Protein AF-0000000081547868 (afdb_homodimer)

InterPro domains:
  IPR010666 Zinc finger, GRF-type [PF06839] (14-55)
  IPR010666 Zinc finger, GRF-type [PS51999] (15-57)

Sequence (212 aa):
MWQQTAEEIIMDEICVCGKNTTRKTSWTDLNLGRRYVVCKKFKQVDGCAYFMWLDPPMCTRARQIIPGLLRRVNRFEEDLKKKSKRERLFWVALLVSWAIMFIMAMMWQQTAEEIIMDEICVCGKNTTRKTSWTDLNLGRRYVVCKKFKQVDGCAYFMWLDPPMCTRARQIIPGLLRRVNRFEEDLKKKSKRERLFWVALLVSWAIMFIMAM

Secondary structure (DSSP, 8-state):
------------PBPTTSSBEEEEE--STTSTT-EEEEETTBTSTT-B--EEESSPPPPHHHHHHHHHHHHHHHHHHHHHHHHHHHHHHHHHHHHHHHHHHHHHH-/------------PBPTTSSBEEEEE--STTSTT-EEEEETTBTSTT-B--EEESSPPPPHHHHHHHHHHHHHHHHHHHHHHHHHHHHHHHHHHHHHHHHHHHHHH-

Solvent-accessible surface area (backbone atoms only — not comparable to full-atom values): 12286 Å² total; per-residue (Å²): 127,84,75,74,67,71,69,60,73,64,67,75,48,63,29,95,87,68,42,54,41,40,80,46,68,38,76,48,83,80,36,61,69,32,34,30,37,28,24,67,44,46,88,39,91,93,43,38,85,51,72,45,72,74,46,73,81,66,40,70,68,51,59,62,48,49,60,54,53,51,50,50,37,51,50,39,53,50,50,42,53,52,51,51,52,50,51,51,50,50,53,51,51,51,51,50,53,54,52,52,53,53,60,72,70,102,129,83,77,74,68,72,70,61,73,62,64,76,50,62,28,95,87,70,43,55,39,41,80,47,69,38,76,47,82,79,36,61,69,32,34,30,36,27,24,68,43,47,89,38,92,92,43,38,88,52,70,44,72,73,46,74,82,67,39,70,67,50,60,63,48,50,61,54,54,52,49,51,38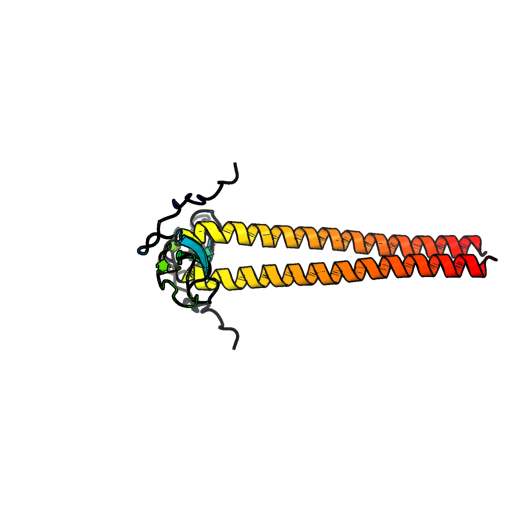,51,50,40,51,51,50,42,53,53,50,50,53,50,50,51,50,51,53,52,50,51,52,51,54,52,51,52,55,53,60,71,72,104

Radius of gyration: 27.23 Å; Cα contacts (8 Å, |Δi|>4): 240; chains: 2; bounding box: 72×76×48 Å

Nearest PDB structures (foldseek):
  7jl5-assembly1_A  TM=7.786E-01  e=1.066E-01  Homo sapiens
  7omk-assembly1_A  TM=7.691E-01  e=5.538E-02  Mus musculus
  7jl5-assembly1_A  TM=7.775E-01  e=1.353E-01  Homo sapiens

pLDDT: mean 86.38, std 17.24, range [23.48, 98.44]

Organism: NCBI:txid168488

Structure (mmCIF, N/CA/C/O backbone):
data_AF-0000000081547868-model_v1
#
loop_
_entity.id
_entity.type
_entity.pdbx_description
1 polymer 'GRF-type domain-containing protein'
#
loop_
_atom_site.group_PDB
_atom_site.id
_atom_site.type_symbol
_atom_site.label_atom_id
_atom_site.label_alt_id
_atom_site.label_comp_id
_atom_site.label_asym_id
_atom_site.label_entity_id
_atom_site.label_seq_id
_atom_site.pdbx_PDB_ins_code
_atom_site.Cartn_x
_atom_site.Cartn_y
_atom_site.Cartn_z
_atom_site.occupancy
_atom_site.B_iso_or_equiv
_atom_site.auth_seq_id
_atom_site.auth_comp_id
_atom_site.auth_asym_id
_atom_site.auth_atom_id
_atom_site.pdbx_PDB_model_num
ATOM 1 N N . MET A 1 1 ? -6.785 10.016 -17.406 1 24.22 1 MET A N 1
ATOM 2 C CA . MET A 1 1 ? -5.461 10.625 -17.422 1 24.22 1 MET A CA 1
ATOM 3 C C . MET A 1 1 ? -4.766 10.445 -16.078 1 24.22 1 MET A C 1
ATOM 5 O O . MET A 1 1 ? -5.238 10.953 -15.055 1 24.22 1 MET A O 1
ATOM 9 N N . TRP A 1 2 ? -4.41 9.336 -15.594 1 31.91 2 TRP A N 1
ATOM 10 C CA . TRP A 1 2 ? -3.67 9.086 -14.359 1 31.91 2 TRP A CA 1
ATOM 11 C C . TRP A 1 2 ? -2.629 10.18 -14.117 1 31.91 2 TRP A C 1
ATOM 13 O O . TRP A 1 2 ? -1.879 10.539 -15.031 1 31.91 2 TRP A O 1
ATOM 23 N N . GLN A 1 3 ? -2.963 11.227 -13.297 1 29.41 3 GLN A N 1
ATOM 24 C CA . GLN A 1 3 ? -2.131 12.367 -12.93 1 29.41 3 GLN A CA 1
ATOM 25 C C . GLN A 1 3 ? -0.702 11.93 -12.625 1 29.41 3 GLN A C 1
ATOM 27 O O . GLN A 1 3 ? -0.489 10.977 -11.875 1 29.41 3 GLN A O 1
ATOM 32 N N . GLN A 1 4 ? 0.205 11.906 -13.547 1 31.77 4 GLN A N 1
ATOM 33 C CA . GLN A 1 4 ? 1.627 12.211 -13.406 1 31.77 4 GLN A CA 1
ATOM 34 C C . GLN A 1 4 ? 1.904 13 -12.133 1 31.77 4 GLN A C 1
ATOM 36 O O . GLN A 1 4 ? 1.492 14.156 -12.008 1 31.77 4 GLN A O 1
ATOM 41 N N . THR A 1 5 ? 1.391 12.57 -11.023 1 36.88 5 THR A N 1
ATOM 42 C CA . THR A 1 5 ? 1.876 13.25 -9.828 1 36.88 5 THR A CA 1
ATOM 43 C C . THR A 1 5 ? 3.209 13.938 -10.094 1 36.88 5 THR A C 1
ATOM 45 O O . THR A 1 5 ? 4.02 13.445 -10.883 1 36.88 5 THR A O 1
ATOM 48 N N . ALA A 1 6 ? 3.234 15.234 -9.93 1 39.19 6 ALA A N 1
ATOM 49 C CA . ALA A 1 6 ? 4.227 16.297 -10 1 39.19 6 ALA A CA 1
ATOM 50 C C . ALA A 1 6 ? 5.605 15.805 -9.578 1 39.19 6 ALA A C 1
ATOM 52 O O . ALA A 1 6 ? 5.82 15.469 -8.414 1 39.19 6 ALA A O 1
ATOM 53 N N . GLU A 1 7 ? 6.172 14.727 -10.055 1 41.31 7 GLU A N 1
ATOM 54 C CA . GLU A 1 7 ? 7.609 14.969 -10.023 1 41.31 7 GLU A CA 1
ATOM 55 C C . GLU A 1 7 ? 7.922 16.453 -10.164 1 41.31 7 GLU A C 1
ATOM 57 O O . GLU A 1 7 ? 7.723 17.047 -11.227 1 41.31 7 GLU A O 1
ATOM 62 N N . GLU A 1 8 ? 7.223 17.281 -9.383 1 42.38 8 GLU A N 1
ATOM 63 C CA . GLU A 1 8 ? 7.84 18.609 -9.383 1 42.38 8 GLU A CA 1
ATOM 64 C C . GLU A 1 8 ? 9.297 18.547 -9.828 1 42.38 8 GLU A C 1
ATOM 66 O O . GLU A 1 8 ? 10.094 17.797 -9.242 1 42.38 8 GLU A O 1
ATOM 71 N N . ILE A 1 9 ? 9.492 18.406 -11.023 1 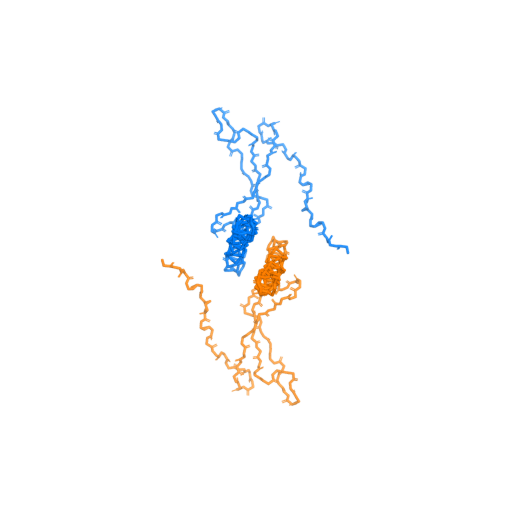45.91 9 ILE A N 1
ATOM 72 C CA . ILE A 1 9 ? 10.805 18.812 -11.508 1 45.91 9 ILE A CA 1
ATOM 73 C C . ILE A 1 9 ? 11.484 19.703 -10.469 1 45.91 9 ILE A C 1
ATOM 75 O O . ILE A 1 9 ? 11.094 20.859 -10.273 1 45.91 9 ILE A O 1
ATOM 79 N N . ILE A 1 10 ? 11.336 19.359 -9.234 1 49.34 10 ILE A N 1
ATOM 80 C CA . ILE A 1 10 ? 12.25 20.125 -8.391 1 49.34 10 ILE A CA 1
ATOM 81 C C . ILE A 1 10 ? 13.523 20.438 -9.172 1 49.34 10 ILE A C 1
ATOM 83 O O . ILE A 1 10 ? 14.203 19.531 -9.648 1 49.34 10 ILE A O 1
ATOM 87 N N . MET A 1 11 ? 13.547 21.406 -9.797 1 52.19 11 MET A N 1
ATOM 88 C CA . MET A 1 11 ? 14.781 22.047 -10.258 1 52.19 11 MET A CA 1
ATOM 89 C C . MET A 1 11 ? 15.984 21.547 -9.461 1 52.19 11 MET A C 1
ATOM 91 O O . MET A 1 11 ? 15.875 21.312 -8.25 1 52.19 11 MET A O 1
ATOM 95 N N . ASP A 1 12 ? 16.891 20.719 -10.023 1 61.25 12 ASP A N 1
ATOM 96 C CA . ASP A 1 12 ? 18.25 20.484 -9.539 1 61.25 12 ASP A CA 1
ATOM 97 C C . ASP A 1 12 ? 18.719 21.641 -8.656 1 61.25 12 ASP A C 1
ATOM 99 O O . ASP A 1 12 ? 19.156 22.672 -9.156 1 61.25 12 ASP A O 1
ATOM 103 N N . GLU A 1 13 ? 18.016 21.766 -7.566 1 75.12 13 GLU A N 1
ATOM 104 C CA . GLU A 1 13 ? 18.547 22.766 -6.656 1 75.12 13 GLU A CA 1
ATOM 105 C C . GLU A 1 13 ? 20.062 22.578 -6.457 1 75.12 13 GLU A C 1
ATOM 107 O O . GLU A 1 13 ? 20.562 21.453 -6.504 1 75.12 13 GLU A O 1
ATOM 112 N N . ILE A 1 14 ? 20.688 23.594 -6.711 1 86.94 14 ILE A N 1
ATOM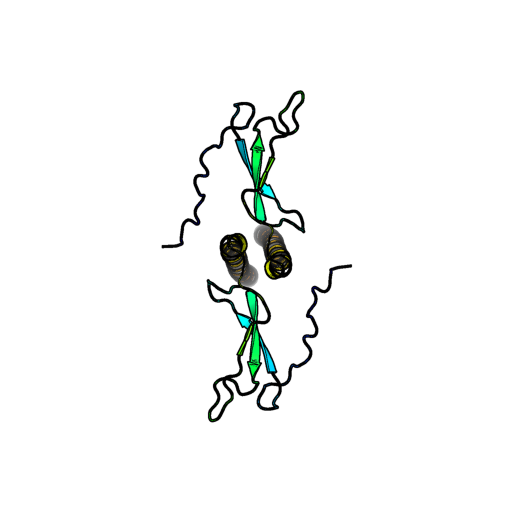 113 C CA . ILE A 1 14 ? 22.141 23.609 -6.484 1 86.94 14 ILE A CA 1
ATOM 114 C C . ILE A 1 14 ? 22.422 23.625 -4.984 1 86.94 14 ILE A C 1
ATOM 116 O O . ILE A 1 14 ? 21.766 24.359 -4.23 1 86.94 14 ILE A O 1
ATOM 120 N N . CYS A 1 15 ? 23.281 22.719 -4.637 1 91.81 15 CYS A N 1
ATOM 121 C CA . CYS A 1 15 ? 23.719 22.656 -3.252 1 91.81 15 CYS A CA 1
ATOM 122 C C . CYS A 1 15 ? 24.344 23.969 -2.816 1 91.81 15 CYS A C 1
ATOM 124 O O . CYS A 1 15 ? 24.766 24.766 -3.656 1 91.81 15 CYS A O 1
ATOM 126 N N . VAL A 1 16 ? 24.312 24.203 -1.572 1 89.81 16 VAL A N 1
ATOM 127 C CA . VAL A 1 16 ? 24.906 25.406 -1.021 1 89.81 16 VAL A CA 1
ATOM 128 C C . VAL A 1 16 ? 26.391 25.469 -1.373 1 89.81 16 VAL A C 1
ATOM 130 O O . VAL A 1 16 ? 26.969 26.547 -1.485 1 89.81 16 VAL A O 1
ATOM 133 N N . CYS A 1 17 ? 27.016 24.328 -1.643 1 92.06 17 CYS A N 1
ATOM 134 C CA . CYS A 1 17 ? 28.438 24.297 -1.958 1 92.06 17 CYS A CA 1
ATOM 135 C C . CYS A 1 17 ? 28.672 24.438 -3.457 1 92.06 17 CYS A C 1
ATOM 137 O O . CYS A 1 17 ? 29.812 24.469 -3.914 1 92.06 17 CYS A O 1
ATOM 139 N N . GLY A 1 18 ? 27.609 24.531 -4.215 1 90.88 18 GLY A N 1
ATOM 140 C CA . GLY A 1 18 ? 27.703 24.766 -5.645 1 90.88 18 GLY A CA 1
ATOM 141 C C . GLY A 1 18 ? 27.578 23.516 -6.473 1 90.88 18 GLY A C 1
ATOM 142 O O . GLY A 1 18 ? 27.5 23.578 -7.703 1 90.88 18 GLY A O 1
ATOM 143 N N . LYS A 1 19 ? 27.516 22.422 -5.852 1 90.81 19 LYS A N 1
ATOM 144 C CA . LYS A 1 19 ? 27.359 21.172 -6.566 1 90.81 19 LYS A CA 1
ATOM 145 C C . LYS A 1 19 ? 25.891 20.812 -6.75 1 90.81 19 LYS A C 1
ATOM 147 O O . LYS A 1 19 ? 25.016 21.484 -6.215 1 90.81 19 LYS A O 1
ATOM 152 N N . ASN A 1 20 ? 25.672 19.75 -7.562 1 90.38 20 ASN A N 1
ATOM 153 C CA . ASN A 1 20 ? 24.297 19.297 -7.781 1 90.38 20 ASN A CA 1
ATOM 154 C C . ASN A 1 20 ? 23.734 18.578 -6.551 1 90.38 20 ASN A C 1
ATOM 156 O O . ASN A 1 20 ? 24.5 18.047 -5.734 1 90.38 20 ASN A O 1
ATOM 160 N N . THR A 1 21 ? 22.359 18.625 -6.441 1 92.69 21 THR A N 1
ATOM 161 C CA . THR A 1 21 ? 21.703 17.906 -5.367 1 92.69 21 THR A CA 1
ATOM 162 C C . THR A 1 21 ? 21 16.656 -5.91 1 92.69 21 THR A C 1
ATOM 164 O O . THR A 1 21 ? 20.875 16.484 -7.125 1 92.69 21 THR A O 1
ATOM 167 N N . THR A 1 22 ? 20.797 15.703 -5.039 1 91.75 22 THR A N 1
ATOM 168 C CA . THR A 1 22 ? 20.047 14.5 -5.379 1 91.75 22 THR A CA 1
ATOM 169 C C . THR A 1 22 ? 18.781 14.391 -4.512 1 91.75 22 THR A C 1
ATOM 171 O O . THR A 1 22 ? 18.844 14.602 -3.301 1 91.75 22 THR A O 1
ATOM 174 N N . ARG A 1 23 ? 17.688 14.117 -5.152 1 92.69 23 ARG A N 1
ATOM 175 C CA . ARG A 1 23 ? 16.438 13.914 -4.449 1 92.69 23 ARG A CA 1
ATOM 176 C C . ARG A 1 23 ? 16.266 12.453 -4.027 1 92.69 23 ARG A C 1
ATOM 178 O O . ARG A 1 23 ? 16.5 11.547 -4.824 1 92.69 23 ARG A O 1
ATOM 185 N N . LYS A 1 24 ? 15.922 12.273 -2.75 1 93.31 24 LYS A N 1
ATOM 186 C CA . LYS A 1 24 ? 15.719 10.938 -2.199 1 93.31 24 LYS A CA 1
ATOM 187 C C . LYS A 1 24 ? 14.414 10.867 -1.408 1 93.31 24 LYS A C 1
ATOM 189 O O . LYS A 1 24 ? 13.797 11.898 -1.114 1 93.31 24 LYS A O 1
ATOM 194 N N . THR A 1 25 ? 13.969 9.586 -1.219 1 93.94 25 THR A N 1
ATOM 195 C CA . THR A 1 25 ? 12.781 9.352 -0.406 1 93.94 25 THR A CA 1
ATOM 196 C C . THR A 1 25 ? 13.133 8.586 0.866 1 93.94 25 THR A C 1
ATOM 198 O O . THR A 1 25 ? 13.867 7.59 0.815 1 93.94 25 THR A O 1
ATOM 201 N N . SER A 1 26 ? 12.734 9.062 2.012 1 95.06 26 SER A N 1
ATOM 202 C CA . SER A 1 26 ? 12.938 8.398 3.291 1 95.06 26 SER A CA 1
ATOM 203 C C . SER A 1 26 ? 11.891 7.312 3.521 1 95.06 26 SER A C 1
ATOM 205 O O . SER A 1 26 ? 10.711 7.508 3.213 1 95.06 26 SER A O 1
ATOM 207 N N . TRP A 1 27 ? 12.312 6.18 4.121 1 92.06 27 TRP A N 1
ATOM 208 C CA . TRP A 1 27 ? 11.383 5.09 4.41 1 92.06 27 TRP A CA 1
ATOM 209 C C . TRP A 1 27 ? 11.523 4.629 5.859 1 92.06 27 TRP A C 1
ATOM 211 O O . TRP A 1 27 ? 11.141 3.508 6.199 1 92.06 27 TRP A O 1
ATOM 221 N N . THR A 1 28 ? 12.016 5.574 6.582 1 92.56 28 THR A N 1
ATOM 222 C CA . THR A 1 28 ? 12.031 5.297 8.016 1 92.56 28 THR A CA 1
ATOM 223 C C . THR A 1 28 ? 10.625 5.387 8.594 1 92.56 28 THR A C 1
ATOM 225 O O . THR A 1 28 ? 9.734 5.996 7.996 1 92.56 28 THR A O 1
ATOM 228 N N . ASP A 1 29 ? 10.32 4.91 9.734 1 87.88 29 ASP A N 1
ATOM 229 C CA . ASP A 1 29 ? 8.992 4.82 10.336 1 87.88 29 ASP A CA 1
ATOM 230 C C . ASP A 1 29 ? 8.375 6.203 10.508 1 87.88 29 ASP A C 1
ATOM 232 O O . ASP A 1 29 ? 7.168 6.375 10.312 1 87.88 29 ASP A O 1
ATOM 236 N N . LEU A 1 30 ? 9.133 7.188 10.82 1 89.75 30 LEU A N 1
ATOM 237 C CA . LEU A 1 30 ? 8.617 8.523 11.102 1 89.75 30 LEU A CA 1
ATOM 238 C C . LEU A 1 30 ? 8.523 9.352 9.828 1 89.75 30 LEU A C 1
ATOM 240 O O . LEU A 1 30 ? 7.805 10.352 9.789 1 89.75 30 LEU A O 1
ATOM 244 N N . ASN A 1 31 ? 9.227 8.969 8.773 1 94.38 31 ASN A N 1
ATOM 245 C CA . ASN A 1 31 ? 9.305 9.773 7.559 1 94.38 31 ASN A CA 1
ATOM 246 C C . ASN A 1 31 ? 9.016 8.945 6.312 1 94.38 31 ASN A C 1
ATOM 248 O O . ASN A 1 31 ? 9.711 9.07 5.305 1 94.38 31 ASN A O 1
ATOM 252 N N . LEU A 1 32 ? 8.078 8.156 6.461 1 92.19 32 LEU A N 1
ATOM 253 C CA . LEU A 1 32 ? 7.762 7.219 5.387 1 92.19 32 LEU A CA 1
ATOM 254 C C . LEU A 1 32 ? 7.27 7.961 4.148 1 92.19 32 LEU A C 1
ATOM 256 O O . LEU A 1 32 ? 6.191 8.562 4.168 1 92.19 32 LEU A O 1
ATOM 260 N N . GLY A 1 33 ? 8.07 7.898 3.168 1 92.81 33 GLY A N 1
ATOM 261 C CA . GLY A 1 33 ? 7.645 8.477 1.9 1 92.81 33 GLY A CA 1
ATOM 262 C C . GLY A 1 33 ? 8.055 9.93 1.74 1 92.81 33 GLY A C 1
ATOM 263 O O . GLY A 1 33 ? 7.844 10.523 0.681 1 92.81 33 GLY A O 1
ATOM 264 N N . ARG A 1 34 ? 8.586 10.516 2.83 1 94.75 34 ARG A N 1
ATOM 265 C CA . ARG A 1 34 ? 8.984 11.914 2.768 1 94.75 34 ARG A CA 1
ATOM 266 C C . ARG A 1 34 ? 10.195 12.102 1.861 1 94.75 34 ARG A C 1
ATOM 268 O O . ARG A 1 34 ? 11.141 11.312 1.908 1 94.75 34 ARG A O 1
ATOM 275 N N . ARG A 1 35 ? 10.117 13.18 1.144 1 94.81 35 ARG A N 1
ATOM 276 C CA . ARG A 1 35 ? 11.211 13.445 0.211 1 94.81 35 ARG A CA 1
ATOM 277 C C . ARG A 1 35 ? 12.18 14.477 0.783 1 94.81 35 ARG A C 1
ATOM 279 O O . ARG A 1 35 ? 11.781 15.352 1.549 1 94.81 35 ARG A O 1
ATOM 286 N N . TYR A 1 36 ? 13.406 14.234 0.371 1 93.44 36 TYR A N 1
ATOM 287 C CA . TYR A 1 36 ? 14.445 15.18 0.774 1 93.44 36 TYR A CA 1
ATOM 288 C C . TYR A 1 36 ? 15.516 15.297 -0.301 1 93.44 36 TYR A C 1
ATOM 290 O O . TYR A 1 36 ? 15.555 14.5 -1.241 1 93.44 36 TYR A O 1
ATOM 298 N N . VAL A 1 37 ? 16.266 16.344 -0.225 1 93.81 37 VAL A N 1
ATOM 299 C CA . VAL A 1 37 ? 17.359 16.625 -1.152 1 93.81 37 VAL A CA 1
ATOM 300 C C . VAL A 1 37 ? 18.688 16.688 -0.39 1 93.81 37 VAL A C 1
ATOM 302 O O . VAL A 1 37 ? 18.75 17.234 0.709 1 93.81 37 VAL A O 1
ATOM 305 N N . VAL A 1 38 ? 19.656 16.062 -1.062 1 94.25 38 VAL A N 1
ATOM 306 C CA . VAL A 1 38 ? 21 16.109 -0.476 1 94.25 38 VAL A CA 1
ATOM 307 C C . VAL A 1 38 ? 22.016 16.438 -1.553 1 94.25 38 VAL A C 1
ATOM 309 O O . VAL A 1 38 ? 21.75 16.281 -2.746 1 94.25 38 VAL A O 1
ATOM 312 N N . CYS A 1 39 ? 23.156 16.906 -0.989 1 93.81 39 CYS A N 1
ATOM 313 C CA . CYS A 1 39 ? 24.266 17.172 -1.903 1 93.81 39 CYS A CA 1
ATOM 314 C C . CYS A 1 39 ? 24.719 15.875 -2.578 1 93.81 39 CYS A C 1
ATOM 316 O O . CYS A 1 39 ? 24.672 14.805 -1.973 1 93.81 39 CYS A O 1
ATOM 318 N N . LYS A 1 40 ? 25.109 16.094 -3.812 1 91.12 40 LYS A N 1
ATOM 319 C CA . LYS A 1 40 ? 25.641 14.938 -4.535 1 91.12 40 LYS A CA 1
ATOM 320 C C . LYS A 1 40 ? 26.812 14.312 -3.791 1 91.12 40 LYS A C 1
ATOM 322 O O . LYS A 1 40 ? 27.047 13.109 -3.881 1 91.12 40 LYS A O 1
ATOM 327 N N . LYS A 1 41 ? 27.578 15.055 -2.99 1 90.88 41 LYS A N 1
ATOM 328 C CA . LYS A 1 41 ? 28.719 14.57 -2.215 1 90.88 41 LYS A CA 1
ATOM 329 C C . LYS A 1 41 ? 28.328 14.328 -0.76 1 90.88 41 LYS A C 1
ATOM 331 O O . LYS A 1 41 ? 29.156 14.438 0.14 1 90.88 41 LYS A O 1
ATOM 336 N N . PHE A 1 42 ? 27.062 14.039 -0.644 1 90.94 42 PHE A N 1
ATOM 337 C CA . PHE A 1 42 ? 26.562 13.852 0.713 1 90.94 42 PHE A CA 1
ATOM 338 C C . PHE A 1 42 ? 27.234 12.656 1.377 1 90.94 42 PHE A C 1
ATOM 340 O O . PHE A 1 42 ? 27.328 11.578 0.783 1 90.94 42 PHE A O 1
ATOM 347 N N . LYS A 1 43 ? 27.844 12.695 2.547 1 85.19 43 LYS A N 1
ATOM 348 C CA . LYS A 1 43 ? 28.484 11.688 3.398 1 85.19 43 LYS A CA 1
ATOM 349 C C . LYS A 1 43 ? 29.75 11.133 2.75 1 85.19 43 LYS A C 1
ATOM 351 O O . LYS A 1 43 ? 30.125 9.992 2.998 1 85.19 43 LYS A O 1
ATOM 356 N N . GLN A 1 44 ? 30.25 11.82 1.809 1 89.56 44 GLN A N 1
ATOM 357 C CA . GLN A 1 44 ? 31.531 11.438 1.239 1 89.56 44 GLN A CA 1
ATOM 358 C C . GLN A 1 44 ? 32.688 12.117 1.972 1 89.56 44 GLN A C 1
ATOM 360 O O . GLN A 1 44 ? 32.469 13.047 2.754 1 89.56 44 GLN A O 1
ATOM 365 N N . VAL A 1 45 ? 33.875 11.375 1.823 1 86.19 45 VAL A N 1
ATOM 366 C CA . VAL A 1 45 ? 35.062 12.008 2.367 1 86.19 45 VAL A CA 1
ATOM 367 C C . VAL A 1 45 ? 35.188 13.422 1.808 1 86.19 45 VAL A C 1
ATOM 369 O O . VAL A 1 45 ? 35.125 13.625 0.592 1 86.19 45 VAL A O 1
ATOM 372 N N . ASP A 1 46 ? 35.344 14.523 2.695 1 84.62 46 ASP A N 1
ATOM 373 C CA . ASP A 1 46 ? 35.375 15.922 2.291 1 84.62 46 ASP A CA 1
ATOM 374 C C . ASP A 1 46 ? 34.031 16.328 1.654 1 84.62 46 ASP A C 1
ATOM 376 O O . ASP A 1 46 ? 34 17.109 0.693 1 84.62 46 ASP A O 1
ATOM 380 N N . GLY A 1 47 ? 33.094 15.656 2.047 1 87 47 GLY A N 1
ATOM 381 C CA . GLY A 1 47 ? 31.812 15.891 1.413 1 87 47 GLY A CA 1
ATOM 382 C C . GLY A 1 47 ? 31.031 17.047 2.035 1 87 47 GLY A C 1
ATOM 383 O O . GLY A 1 47 ? 31.609 17.875 2.73 1 87 47 GLY A O 1
ATOM 384 N N . CYS A 1 48 ? 29.812 17.25 1.521 1 92.56 48 CYS A N 1
ATOM 385 C CA . CYS A 1 48 ? 28.891 18.312 1.888 1 92.56 48 CYS A CA 1
ATOM 386 C C . CYS A 1 48 ? 27.688 17.75 2.631 1 92.56 48 CYS A C 1
ATOM 388 O O . CYS A 1 48 ? 27.141 16.719 2.256 1 92.56 48 CYS A O 1
ATOM 390 N N . ALA A 1 49 ? 27.375 18.312 3.803 1 92.06 49 ALA A N 1
ATOM 391 C CA . ALA A 1 49 ? 26.312 17.797 4.656 1 92.06 49 ALA A CA 1
ATOM 392 C C . ALA A 1 49 ? 24.984 18.469 4.359 1 92.06 49 ALA A C 1
ATOM 394 O O . ALA A 1 49 ? 24.109 18.547 5.227 1 92.06 49 ALA A O 1
ATOM 395 N N . TYR A 1 50 ? 24.891 19.031 3.104 1 93.88 50 TYR A N 1
ATOM 396 C CA . TYR A 1 50 ? 23.641 19.719 2.75 1 93.88 50 TYR A CA 1
ATOM 397 C C . TYR A 1 50 ? 22.469 18.734 2.736 1 93.88 50 TYR A C 1
ATOM 399 O O . TYR A 1 50 ? 22.547 17.672 2.107 1 93.88 50 TYR A O 1
ATOM 407 N N . PHE A 1 51 ? 21.453 19.047 3.504 1 93.81 51 PHE A N 1
ATOM 408 C CA . PHE A 1 51 ? 20.234 18.266 3.633 1 93.81 51 PHE A CA 1
ATOM 409 C C . PHE A 1 51 ? 19.016 19.172 3.793 1 93.81 51 PHE A C 1
ATOM 411 O O . PHE A 1 51 ? 19.031 20.094 4.605 1 93.81 51 PHE A O 1
ATOM 418 N N . MET A 1 52 ? 17.984 18.875 2.934 1 94 52 MET A N 1
ATOM 419 C CA . MET A 1 52 ? 16.766 19.672 3.041 1 94 52 MET A CA 1
ATOM 420 C C . MET A 1 52 ? 15.539 18.812 2.76 1 94 52 MET A C 1
ATOM 422 O O . MET A 1 52 ? 15.453 18.156 1.718 1 94 52 MET A O 1
ATOM 426 N N . TRP A 1 53 ? 14.602 18.984 3.709 1 94.19 53 TRP A N 1
ATOM 427 C CA . TRP A 1 53 ? 13.336 18.297 3.48 1 94.19 53 TRP A CA 1
ATOM 428 C C . TRP A 1 53 ? 12.508 19.016 2.424 1 94.19 53 TRP A C 1
ATOM 430 O O . TRP A 1 53 ? 12.375 20.25 2.457 1 94.19 53 TRP A O 1
ATOM 440 N N . LEU A 1 54 ? 12.07 18.172 1.489 1 92.25 54 LEU A N 1
ATOM 441 C CA . LEU A 1 54 ? 11.172 18.719 0.483 1 92.25 54 LEU A CA 1
ATOM 442 C C . LEU A 1 54 ? 9.727 18.672 0.962 1 92.25 54 LEU A C 1
ATOM 444 O O . LEU A 1 54 ? 8.906 19.5 0.547 1 92.25 54 LEU A O 1
ATOM 448 N N . ASP A 1 55 ? 9.453 17.734 1.865 1 94.62 55 ASP A N 1
ATOM 449 C CA . ASP A 1 55 ? 8.102 17.547 2.371 1 94.62 55 ASP A CA 1
ATOM 450 C C . ASP A 1 55 ? 8.023 17.828 3.867 1 94.62 55 ASP A C 1
ATOM 452 O O . ASP A 1 55 ? 8.984 17.578 4.602 1 94.62 55 ASP A O 1
ATOM 456 N N . PRO A 1 56 ? 6.824 18.391 4.246 1 94.94 56 PRO A N 1
ATOM 457 C CA . PRO A 1 56 ? 6.602 18.438 5.691 1 94.94 56 PRO A CA 1
ATOM 458 C C . PRO A 1 56 ? 6.457 17.062 6.32 1 94.94 56 PRO A C 1
ATOM 460 O O . PRO A 1 56 ? 6.406 16.047 5.609 1 94.94 56 PRO A O 1
ATOM 463 N N . PRO A 1 57 ? 6.457 17.031 7.629 1 95.19 57 PRO A N 1
ATOM 464 C CA . PRO A 1 57 ? 6.246 15.727 8.273 1 95.19 57 PRO A CA 1
ATOM 465 C C . PRO A 1 57 ? 4.941 15.062 7.84 1 95.19 57 PRO A C 1
ATOM 467 O O . PRO A 1 57 ? 3.949 15.75 7.574 1 95.19 57 PRO A O 1
ATOM 470 N N . MET A 1 58 ? 5.02 13.805 7.887 1 94.56 58 MET A N 1
ATOM 471 C CA . MET A 1 58 ? 3.838 13.031 7.508 1 94.56 58 MET A CA 1
ATOM 472 C C . MET A 1 58 ? 2.746 13.156 8.562 1 94.56 58 MET A C 1
ATOM 474 O O . MET A 1 58 ? 3.029 13.133 9.766 1 94.56 58 MET A O 1
ATOM 478 N N . CYS A 1 59 ? 1.574 13.227 8.055 1 94.31 59 CYS A N 1
ATOM 479 C CA . CYS A 1 59 ? 0.458 13.312 8.984 1 94.31 59 CYS A CA 1
ATOM 480 C C . CYS A 1 59 ? 0.267 12 9.734 1 94.31 59 CYS A C 1
ATOM 482 O O . CYS A 1 59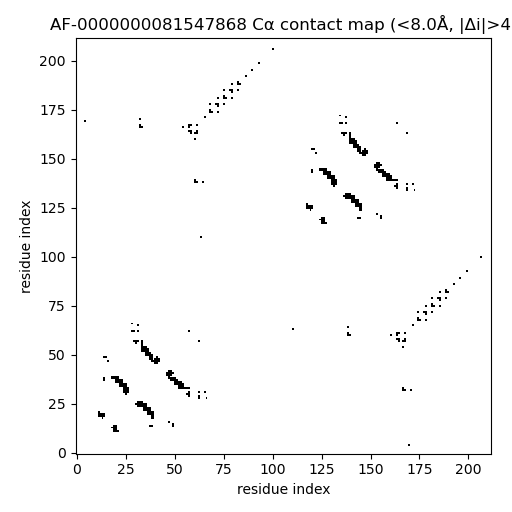 ? 0.672 10.938 9.25 1 94.31 59 CYS A O 1
ATOM 484 N N . THR A 1 60 ? -0.343 12.094 10.906 1 92.69 60 THR A N 1
ATOM 485 C CA . THR A 1 60 ? -0.44 10.977 11.844 1 92.69 60 THR A CA 1
ATOM 486 C C . THR A 1 60 ? -1.14 9.789 11.203 1 92.69 60 THR A C 1
ATOM 488 O O . THR A 1 60 ? -0.673 8.648 11.312 1 92.69 60 THR A O 1
ATOM 491 N N . ARG A 1 61 ? -2.279 10.023 10.594 1 93.25 61 ARG A N 1
ATOM 492 C CA . ARG A 1 61 ? -3.041 8.93 9.992 1 93.25 61 ARG A CA 1
ATOM 493 C C . ARG A 1 61 ? -2.215 8.195 8.945 1 93.25 61 ARG A C 1
ATOM 495 O O . ARG A 1 61 ? -2.234 6.965 8.875 1 93.25 61 ARG A O 1
ATOM 502 N N . ALA A 1 62 ? -1.519 8.906 8.125 1 93.56 62 ALA A N 1
ATOM 503 C CA . ALA A 1 62 ? -0.67 8.312 7.098 1 93.56 62 ALA A CA 1
ATOM 504 C C . ALA A 1 62 ? 0.399 7.414 7.719 1 93.56 62 ALA A C 1
ATOM 506 O O . ALA A 1 62 ? 0.698 6.34 7.195 1 93.56 62 ALA A O 1
ATOM 507 N N . ARG A 1 63 ? 0.939 7.832 8.812 1 93.31 63 ARG A N 1
ATOM 508 C CA . ARG A 1 63 ? 1.961 7.043 9.492 1 93.31 63 ARG A CA 1
ATOM 509 C C . ARG A 1 63 ? 1.39 5.719 9.992 1 93.31 63 ARG A C 1
ATOM 511 O O . ARG A 1 63 ? 2.123 4.742 10.148 1 93.31 63 ARG A O 1
ATOM 518 N N . GLN A 1 64 ? 0.154 5.711 10.188 1 92.81 64 GLN A N 1
ATOM 519 C CA . GLN A 1 64 ? -0.495 4.504 10.68 1 92.81 64 GLN A CA 1
ATOM 520 C C . GLN A 1 64 ? -0.868 3.568 9.531 1 92.81 64 GLN A C 1
ATOM 522 O O . GLN A 1 64 ? -0.771 2.346 9.664 1 92.81 64 GLN A O 1
ATOM 527 N N . ILE A 1 65 ? -1.228 4.137 8.406 1 93.44 65 ILE A N 1
ATOM 528 C CA . ILE A 1 65 ? -1.853 3.346 7.352 1 93.44 65 ILE A CA 1
ATOM 529 C C . ILE A 1 65 ? -0.788 2.859 6.367 1 93.44 65 ILE A C 1
ATOM 531 O O . ILE A 1 65 ? -0.846 1.724 5.895 1 93.44 65 ILE A O 1
ATOM 535 N N . ILE A 1 66 ? 0.207 3.635 6.082 1 94.38 66 ILE A N 1
ATOM 536 C CA . ILE A 1 66 ? 1.152 3.359 5.004 1 94.38 66 ILE A CA 1
ATOM 537 C C . ILE A 1 66 ? 1.947 2.096 5.324 1 94.38 66 ILE A C 1
ATOM 539 O O . ILE A 1 66 ? 2.115 1.226 4.465 1 94.38 66 ILE A O 1
ATOM 543 N N . PRO A 1 67 ? 2.447 1.929 6.621 1 94.88 67 PRO A N 1
ATOM 544 C CA . PRO A 1 67 ? 3.16 0.68 6.898 1 94.88 67 PRO A CA 1
ATOM 545 C C . PRO A 1 67 ? 2.307 -0.559 6.637 1 94.88 67 PRO A C 1
ATOM 547 O O . PRO A 1 67 ? 2.816 -1.572 6.152 1 94.88 67 PRO A O 1
ATOM 550 N N . GLY A 1 68 ? 1.075 -0.558 6.941 1 94.38 68 GLY A N 1
ATOM 551 C CA . GLY A 1 68 ? 0.181 -1.667 6.652 1 94.38 68 GLY A CA 1
ATOM 552 C C . GLY A 1 68 ? 0.061 -1.97 5.172 1 94.38 68 GLY A C 1
ATOM 553 O O . GLY A 1 68 ? 0.12 -3.131 4.762 1 94.38 68 GLY A O 1
ATOM 554 N N . LEU A 1 69 ? -0.065 -0.927 4.414 1 94.94 69 LEU A N 1
ATOM 555 C CA . LEU A 1 69 ? -0.139 -1.091 2.965 1 94.94 69 LEU A CA 1
ATOM 556 C C . LEU A 1 69 ? 1.15 -1.698 2.422 1 94.94 69 LEU A C 1
ATOM 558 O O . LEU A 1 69 ? 1.109 -2.607 1.59 1 94.94 69 LEU A O 1
ATOM 562 N N . LEU A 1 70 ? 2.27 -1.262 2.881 1 95.31 70 LEU A N 1
ATOM 563 C CA . LEU A 1 70 ? 3.559 -1.789 2.447 1 95.31 70 LEU A CA 1
ATOM 564 C C . LEU A 1 70 ? 3.701 -3.258 2.832 1 95.31 70 LEU A C 1
ATOM 566 O O . LEU A 1 70 ? 4.227 -4.059 2.055 1 95.31 70 LEU A O 1
ATOM 570 N N . ARG A 1 71 ? 3.23 -3.611 4 1 97 71 ARG A N 1
ATOM 571 C CA . ARG A 1 71 ? 3.268 -5.012 4.41 1 97 71 ARG A CA 1
ATOM 572 C C . ARG A 1 71 ? 2.439 -5.879 3.467 1 97 71 ARG A C 1
ATOM 574 O O . ARG A 1 71 ? 2.861 -6.977 3.096 1 97 71 ARG A O 1
ATOM 581 N N . ARG A 1 72 ? 1.319 -5.41 3.105 1 97.38 72 ARG A N 1
ATOM 582 C CA . ARG A 1 72 ? 0.473 -6.156 2.178 1 97.38 72 ARG A CA 1
ATOM 583 C C . ARG A 1 72 ? 1.16 -6.328 0.827 1 97.38 72 ARG A C 1
ATOM 585 O O . ARG A 1 72 ? 1.155 -7.418 0.255 1 97.38 72 ARG A O 1
ATOM 592 N N . VAL A 1 73 ? 1.731 -5.25 0.395 1 97.62 73 VAL A N 1
ATOM 593 C CA . VAL A 1 73 ? 2.465 -5.312 -0.865 1 97.62 73 VAL A CA 1
ATOM 594 C C . VAL A 1 73 ? 3.553 -6.379 -0.779 1 97.62 73 VAL A C 1
ATOM 596 O O . VAL A 1 73 ? 3.664 -7.234 -1.659 1 97.62 73 VAL A O 1
ATOM 599 N N . ASN A 1 74 ? 4.293 -6.34 0.251 1 97.31 74 ASN A N 1
ATOM 600 C CA . ASN A 1 74 ? 5.371 -7.309 0.427 1 97.31 74 ASN A CA 1
ATOM 601 C C . ASN A 1 74 ? 4.836 -8.734 0.54 1 97.31 74 ASN A C 1
ATOM 603 O O . ASN A 1 74 ? 5.41 -9.664 -0.031 1 97.31 74 ASN A O 1
ATOM 607 N N . ARG A 1 75 ? 3.822 -8.875 1.256 1 98.38 75 ARG A N 1
ATOM 608 C CA . ARG A 1 75 ? 3.213 -10.195 1.417 1 98.38 75 ARG A CA 1
ATOM 609 C C . ARG A 1 75 ? 2.777 -10.766 0.071 1 98.38 75 ARG A C 1
ATOM 611 O O . ARG A 1 75 ? 3.086 -11.914 -0.251 1 98.38 75 ARG A O 1
ATOM 618 N N . PHE A 1 76 ? 2.119 -9.922 -0.705 1 98.44 76 PHE A N 1
ATOM 619 C CA . PHE A 1 76 ? 1.643 -10.383 -2.006 1 98.44 76 PHE A CA 1
ATOM 620 C C . PHE A 1 76 ? 2.812 -10.695 -2.932 1 98.44 76 PHE A C 1
ATOM 622 O O . PHE A 1 76 ? 2.768 -11.664 -3.689 1 98.44 76 PHE A O 1
ATOM 629 N N . GLU A 1 77 ? 3.771 -9.914 -2.867 1 97.94 77 GLU A N 1
ATOM 630 C CA . GLU A 1 77 ? 4.957 -10.18 -3.676 1 97.94 77 GLU A CA 1
ATOM 631 C C . GLU A 1 77 ? 5.586 -11.523 -3.318 1 97.94 77 GLU A C 1
ATOM 633 O O . GLU A 1 77 ? 5.953 -12.297 -4.207 1 97.94 77 GLU A O 1
ATOM 638 N N . GLU A 1 78 ? 5.676 -11.82 -2.078 1 98.31 78 GLU A N 1
ATOM 639 C CA . GLU A 1 78 ? 6.215 -13.094 -1.625 1 98.31 78 GLU A CA 1
ATOM 640 C C . GLU A 1 78 ? 5.332 -14.258 -2.08 1 98.31 78 GLU A C 1
ATOM 642 O O . GLU A 1 78 ? 5.84 -15.289 -2.529 1 98.31 78 GLU A O 1
ATOM 647 N N . ASP A 1 79 ? 4.066 -14.086 -1.958 1 98.25 79 ASP A N 1
ATOM 648 C CA . ASP A 1 79 ? 3.139 -15.125 -2.393 1 98.25 79 ASP A CA 1
ATOM 649 C C . ASP A 1 79 ? 3.287 -15.406 -3.887 1 98.25 79 ASP A C 1
ATOM 651 O O . ASP A 1 79 ? 3.213 -16.562 -4.32 1 98.25 79 ASP A O 1
ATOM 655 N N . LEU A 1 80 ? 3.451 -14.398 -4.559 1 97.94 80 LEU A N 1
ATOM 656 C CA . LEU A 1 80 ? 3.631 -14.555 -5.996 1 97.94 80 LEU A CA 1
ATOM 657 C C . LEU A 1 80 ? 4.898 -15.344 -6.301 1 97.94 80 LEU A C 1
ATOM 659 O O . LEU A 1 80 ? 4.906 -16.203 -7.188 1 97.94 80 LEU A O 1
ATOM 663 N N . LYS A 1 81 ? 5.949 -15.016 -5.625 1 97.62 81 LYS A N 1
ATOM 664 C CA . LYS A 1 81 ? 7.199 -15.75 -5.805 1 97.62 81 LYS A CA 1
ATOM 665 C C . LYS A 1 81 ? 7.02 -17.234 -5.48 1 97.62 81 LYS A C 1
ATOM 667 O O . LYS A 1 81 ? 7.488 -18.094 -6.223 1 97.62 81 LYS A O 1
ATOM 672 N N . LYS A 1 82 ? 6.352 -17.531 -4.438 1 97.31 82 LYS A N 1
ATOM 673 C CA . LYS A 1 82 ? 6.09 -18.906 -4.039 1 97.31 82 LYS A CA 1
ATOM 674 C C . LYS A 1 82 ? 5.285 -19.641 -5.105 1 97.31 82 LYS A C 1
ATOM 676 O O . LYS A 1 82 ? 5.637 -20.766 -5.492 1 97.31 82 LYS A O 1
ATOM 681 N N . LYS A 1 83 ? 4.266 -18.938 -5.566 1 97 83 LYS A N 1
ATOM 682 C CA . LYS A 1 83 ? 3.424 -19.578 -6.574 1 97 83 LYS A CA 1
ATOM 683 C C . LYS A 1 83 ? 4.188 -19.797 -7.875 1 97 83 LYS A C 1
ATOM 685 O O . LYS A 1 83 ? 3.975 -20.781 -8.578 1 97 83 LYS A O 1
ATOM 690 N N . SER A 1 84 ? 5.082 -18.906 -8.133 1 94.75 84 SER A N 1
ATOM 691 C CA . SER A 1 84 ? 5.91 -19.047 -9.328 1 94.75 84 SER A CA 1
ATOM 692 C C . SER A 1 84 ? 6.824 -20.266 -9.227 1 94.75 84 SER A C 1
ATOM 694 O O . SER A 1 84 ? 7.02 -20.984 -10.211 1 94.75 84 SER A O 1
ATOM 696 N N . LYS A 1 85 ? 7.375 -20.531 -8.102 1 95.62 85 LYS A N 1
ATOM 697 C CA . LYS A 1 85 ? 8.195 -21.719 -7.875 1 95.62 85 LYS A CA 1
ATOM 698 C C . LYS A 1 85 ? 7.371 -22.984 -8.023 1 95.62 85 LYS A C 1
ATOM 700 O O . LYS A 1 85 ? 7.828 -23.969 -8.633 1 95.62 85 LYS A O 1
ATOM 705 N N . ARG A 1 86 ? 6.137 -22.828 -7.48 1 93.94 86 ARG A N 1
ATOM 706 C CA . ARG A 1 86 ? 5.246 -23.984 -7.59 1 93.94 86 ARG A CA 1
ATOM 707 C C . ARG A 1 86 ? 4.934 -24.297 -9.047 1 93.94 86 ARG A C 1
ATOM 709 O O . ARG A 1 86 ? 4.91 -25.469 -9.445 1 93.94 86 ARG A O 1
ATOM 716 N N . GLU A 1 87 ? 4.723 -23.266 -9.75 1 93.5 87 GLU A N 1
ATOM 717 C CA . GLU A 1 87 ? 4.457 -23.438 -11.172 1 93.5 87 GLU A CA 1
ATOM 718 C C . GLU A 1 87 ? 5.633 -24.109 -11.875 1 93.5 87 GLU A C 1
ATOM 720 O O . GLU A 1 87 ? 5.438 -25 -12.719 1 93.5 87 GLU A O 1
ATOM 725 N N . ARG A 1 88 ? 6.773 -23.781 -11.57 1 92.5 88 ARG A N 1
ATOM 726 C CA . ARG A 1 88 ? 7.961 -24.391 -12.172 1 92.5 88 ARG A CA 1
ATOM 727 C C . ARG A 1 88 ? 8.062 -25.859 -11.805 1 92.5 88 ARG A C 1
ATOM 729 O O . ARG A 1 88 ? 8.406 -26.688 -12.648 1 92.5 88 ARG A O 1
ATOM 736 N N . LEU A 1 89 ? 7.711 -26.219 -10.625 1 92.31 89 LEU A N 1
ATOM 737 C CA . LEU A 1 89 ? 7.746 -27.594 -10.164 1 92.31 89 LEU A CA 1
ATOM 738 C C . LEU A 1 89 ? 6.723 -28.438 -10.906 1 92.31 89 LEU A C 1
ATOM 740 O O . LEU A 1 89 ? 7.004 -29.594 -11.266 1 92.31 89 LEU A O 1
ATOM 744 N N . PHE A 1 90 ? 5.594 -27.844 -11.164 1 91.75 90 PHE A N 1
ATOM 745 C CA . PHE A 1 90 ? 4.566 -28.547 -11.922 1 91.75 90 PHE A CA 1
ATOM 746 C C . PHE A 1 90 ? 5.051 -28.859 -13.328 1 91.75 90 PHE A C 1
ATOM 748 O O . PHE A 1 90 ? 4.832 -29.969 -13.836 1 91.75 90 PHE A O 1
ATOM 755 N N . TRP A 1 91 ? 5.77 -27.875 -13.883 1 90.38 91 TRP A N 1
ATOM 756 C CA . TRP A 1 91 ? 6.305 -28.094 -15.219 1 90.38 91 TRP A CA 1
ATOM 757 C C . TRP A 1 91 ? 7.324 -29.219 -15.219 1 90.38 91 TRP A C 1
ATOM 759 O O . TRP A 1 91 ? 7.312 -30.078 -16.109 1 90.38 91 TRP A O 1
ATOM 769 N N . VAL A 1 92 ? 8.148 -29.328 -14.305 1 93.06 92 VAL A N 1
ATOM 770 C CA . VAL A 1 92 ? 9.164 -30.375 -14.195 1 93.06 92 VAL A CA 1
ATOM 771 C C . VAL A 1 92 ? 8.492 -31.734 -13.961 1 93.06 92 VAL A C 1
ATOM 773 O O . VAL A 1 92 ? 8.867 -32.719 -14.578 1 93.06 92 VAL A O 1
ATOM 776 N N . ALA A 1 93 ? 7.48 -31.672 -13.055 1 89.44 93 ALA A N 1
ATOM 777 C CA . ALA A 1 93 ? 6.762 -32.906 -12.758 1 89.44 93 ALA A CA 1
ATOM 778 C C . ALA A 1 93 ? 6.066 -33.469 -14 1 89.44 93 ALA A C 1
ATOM 780 O O . ALA A 1 93 ? 6.07 -34.656 -14.242 1 89.44 93 ALA A O 1
ATOM 781 N N . LEU A 1 94 ? 5.461 -32.625 -14.805 1 89.38 94 LEU A N 1
ATOM 782 C CA . LEU A 1 94 ? 4.789 -33.031 -16.031 1 89.38 94 LEU A CA 1
ATOM 783 C C . LEU A 1 94 ? 5.777 -33.625 -17.031 1 89.38 94 LEU A C 1
ATOM 785 O O . LEU A 1 94 ? 5.52 -34.688 -17.625 1 89.38 94 LEU A O 1
ATOM 789 N N . LEU A 1 95 ? 6.945 -33.094 -17.188 1 90.81 95 LEU A N 1
ATOM 790 C CA . LEU A 1 95 ? 7.973 -33.562 -18.109 1 90.81 95 LEU A CA 1
ATOM 791 C C . LEU A 1 95 ? 8.508 -34.938 -17.656 1 90.81 95 LEU A C 1
ATOM 793 O O . LEU A 1 95 ? 8.672 -35.812 -18.484 1 90.81 95 LEU A O 1
ATOM 797 N N . VAL A 1 96 ? 8.75 -35.031 -16.359 1 91.94 96 VAL A N 1
ATOM 798 C CA . VAL A 1 96 ? 9.266 -36.281 -15.82 1 91.94 96 VAL A CA 1
ATOM 799 C C . VAL A 1 96 ? 8.242 -37.375 -16.016 1 91.94 96 VAL A C 1
ATOM 801 O O . VAL A 1 96 ? 8.594 -38.5 -16.391 1 91.94 96 VAL A O 1
ATOM 804 N N . SER A 1 97 ? 6.973 -37.094 -15.734 1 86.44 97 SER A N 1
ATOM 805 C CA . SER A 1 97 ? 5.91 -38.062 -15.938 1 86.44 97 SER A CA 1
ATOM 806 C C . SER A 1 97 ? 5.859 -38.531 -17.391 1 86.44 97 SER A C 1
ATOM 808 O O . SER A 1 97 ? 5.707 -39.719 -17.656 1 86.44 97 SER A O 1
ATOM 810 N N . TRP A 1 98 ? 5.977 -37.688 -18.375 1 87.06 98 TRP A N 1
ATOM 811 C CA . TRP A 1 98 ? 5.957 -38.031 -19.797 1 87.06 98 TRP A CA 1
ATOM 812 C C . TRP A 1 98 ? 7.176 -38.875 -20.172 1 87.06 98 TRP A C 1
ATOM 814 O O . TRP A 1 98 ? 7.074 -39.812 -20.953 1 87.06 98 TRP A O 1
ATOM 824 N N . ALA A 1 99 ? 8.359 -38.594 -19.578 1 92.5 99 ALA A N 1
ATOM 825 C CA . ALA A 1 99 ? 9.578 -39.344 -19.844 1 92.5 99 ALA A CA 1
ATOM 826 C C . ALA A 1 99 ? 9.445 -40.781 -19.344 1 92.5 99 ALA A C 1
ATOM 828 O O . ALA A 1 99 ? 9.828 -41.75 -20.031 1 92.5 99 ALA A O 1
ATOM 829 N N . ILE A 1 100 ? 8.867 -40.938 -18.156 1 89.31 100 ILE A N 1
ATOM 830 C CA . ILE A 1 100 ? 8.688 -42.25 -17.562 1 89.31 100 ILE A CA 1
ATOM 831 C C . ILE A 1 100 ? 7.723 -43.062 -18.406 1 89.31 100 ILE A C 1
ATOM 833 O O . ILE A 1 100 ? 7.973 -44.25 -18.672 1 89.31 100 ILE A O 1
ATOM 837 N N . MET A 1 101 ? 6.605 -42.438 -18.891 1 85.75 101 MET A N 1
ATOM 838 C CA . MET A 1 101 ? 5.633 -43.125 -19.75 1 85.75 101 MET A CA 1
ATOM 839 C C . MET A 1 101 ? 6.266 -43.531 -21.078 1 85.75 101 MET A C 1
ATOM 841 O O . MET A 1 101 ? 5.973 -44.625 -21.594 1 85.75 101 MET A O 1
ATOM 845 N N . PHE A 1 102 ? 7.16 -42.812 -21.641 1 86.38 102 PHE A N 1
ATOM 846 C CA . PHE A 1 102 ? 7.844 -43.094 -22.891 1 86.38 102 PHE A CA 1
ATOM 847 C C . PHE A 1 102 ? 8.797 -44.281 -22.719 1 86.38 102 PHE A C 1
ATOM 849 O O . PHE A 1 102 ? 8.859 -45.156 -23.562 1 86.38 102 PHE A O 1
ATOM 856 N N . ILE A 1 103 ? 9.453 -44.375 -21.547 1 90.5 103 ILE A N 1
ATOM 857 C CA . ILE A 1 103 ? 10.406 -45.438 -21.25 1 90.5 103 ILE A CA 1
ATOM 858 C C . ILE A 1 103 ? 9.664 -46.75 -21.031 1 90.5 103 ILE A C 1
ATOM 860 O O . ILE A 1 103 ? 10.117 -47.812 -21.469 1 90.5 103 ILE A O 1
ATOM 864 N N . MET A 1 104 ? 8.5 -46.625 -20.438 1 86.25 104 MET A N 1
ATOM 865 C CA . MET A 1 104 ? 7.727 -47.844 -20.141 1 86.25 104 MET A CA 1
ATOM 866 C C . MET A 1 104 ? 7.043 -48.375 -21.406 1 86.25 104 MET A C 1
ATOM 868 O O . MET A 1 104 ? 6.727 -49.562 -21.5 1 86.25 104 MET A O 1
ATOM 872 N N . ALA A 1 105 ? 6.863 -47.469 -22.297 1 82.44 105 ALA A N 1
ATOM 873 C CA . ALA A 1 105 ? 6.207 -47.844 -23.547 1 82.44 105 ALA A CA 1
ATOM 874 C C . ALA A 1 105 ? 7.215 -48.406 -24.531 1 82.44 105 ALA A C 1
ATOM 876 O O . ALA A 1 105 ? 6.836 -49.062 -25.516 1 82.44 105 ALA A O 1
ATOM 877 N N . MET A 1 106 ? 8.477 -48.281 -24.328 1 80.38 106 MET A N 1
ATOM 878 C CA . MET A 1 106 ? 9.508 -48.906 -25.141 1 80.38 106 MET A CA 1
ATOM 879 C C . MET A 1 106 ? 9.844 -50.312 -24.594 1 80.38 106 MET A C 1
ATOM 881 O O . MET A 1 106 ? 10.086 -51.219 -25.375 1 80.38 106 MET A O 1
ATOM 885 N N . MET B 1 1 ? 7.012 -6.395 19.281 1 23.48 1 MET B N 1
ATOM 886 C CA . MET B 1 1 ? 5.691 -5.926 19.688 1 23.48 1 MET B CA 1
ATOM 887 C C . MET B 1 1 ? 5.004 -5.172 18.562 1 23.48 1 MET B C 1
ATOM 889 O O . MET B 1 1 ? 5.508 -4.148 18.094 1 23.48 1 MET B O 1
ATOM 893 N N . TRP B 1 2 ? 4.57 -5.727 17.5 1 31.39 2 TRP B N 1
ATOM 894 C CA . TRP B 1 2 ? 3.758 -5.164 16.438 1 31.39 2 TRP B CA 1
ATOM 895 C C . TRP B 1 2 ? 2.748 -4.16 16.969 1 31.39 2 TRP B C 1
ATOM 897 O O . TRP B 1 2 ? 2.021 -4.453 17.922 1 31.39 2 TRP B O 1
ATOM 907 N N . GLN B 1 3 ? 3.102 -2.85 17.047 1 29.22 3 GLN B N 1
ATOM 908 C CA . GLN B 1 3 ? 2.277 -1.749 17.531 1 29.22 3 GLN B CA 1
ATOM 909 C C . GLN B 1 3 ? 0.844 -1.866 17.016 1 29.22 3 GLN B C 1
ATOM 911 O O . GLN B 1 3 ? 0.62 -2.053 15.82 1 29.22 3 GLN B O 1
ATOM 916 N N . GLN B 1 4 ? -0.035 -2.535 17.703 1 31.48 4 GLN B N 1
ATOM 917 C CA . GLN B 1 4 ? -1.472 -2.316 17.844 1 31.48 4 GLN B CA 1
ATOM 918 C C . GLN B 1 4 ? -1.846 -0.885 17.453 1 31.48 4 GLN B C 1
ATOM 920 O O . GLN B 1 4 ? -1.499 0.061 18.172 1 31.48 4 GLN B O 1
ATOM 925 N N . THR B 1 5 ? -1.36 -0.39 16.375 1 36.5 5 THR B N 1
ATOM 926 C CA . THR B 1 5 ? -1.961 0.889 16 1 36.5 5 THR B CA 1
ATOM 927 C C . THR B 1 5 ? -3.334 1.046 16.656 1 36.5 5 THR B C 1
ATOM 929 O O . THR B 1 5 ? -4.059 0.064 16.828 1 36.5 5 THR B O 1
ATOM 932 N N . ALA B 1 6 ? -3.463 2.031 17.5 1 38.22 6 ALA B N 1
ATOM 933 C CA . ALA B 1 6 ? -4.527 2.621 18.297 1 38.22 6 ALA B CA 1
ATOM 934 C C . ALA B 1 6 ? -5.883 2.471 17.609 1 38.22 6 ALA B C 1
ATOM 936 O O . ALA B 1 6 ? -6.129 3.092 16.578 1 38.22 6 ALA B O 1
ATOM 937 N N . GLU B 1 7 ? -6.328 1.373 17.094 1 40.97 7 GLU B N 1
ATOM 938 C CA . GLU B 1 7 ? -7.785 1.413 17.219 1 40.97 7 GLU B CA 1
ATOM 939 C C . GLU B 1 7 ? -8.219 2.223 18.438 1 40.97 7 GLU B C 1
ATOM 941 O O . GLU B 1 7 ? -8.023 1.794 19.578 1 40.97 7 GLU B O 1
ATOM 946 N N . GLU B 1 8 ? -7.629 3.391 18.609 1 42.34 8 GLU B N 1
ATOM 947 C CA . GLU B 1 8 ? -8.344 4.191 19.594 1 42.34 8 GLU B CA 1
ATOM 948 C C . GLU B 1 8 ? -9.773 3.68 19.797 1 42.34 8 GLU B C 1
ATOM 950 O O . GLU B 1 8 ? -10.539 3.584 18.844 1 42.34 8 GLU B O 1
ATOM 955 N N . ILE B 1 9 ? -9.906 2.678 20.469 1 45.81 9 ILE B N 1
ATOM 956 C CA . ILE B 1 9 ? -11.219 2.451 21.062 1 45.81 9 ILE B CA 1
ATOM 957 C C . ILE B 1 9 ? -12.016 3.752 21.062 1 45.81 9 ILE B C 1
ATOM 959 O O . ILE B 1 9 ? -11.719 4.668 21.844 1 45.81 9 ILE B O 1
ATOM 963 N N . ILE B 1 10 ? -11.891 4.492 20 1 49.06 10 ILE B N 1
ATOM 964 C CA . ILE B 1 10 ? -12.898 5.555 20.031 1 49.06 10 ILE B CA 1
ATOM 965 C C . ILE B 1 10 ? -14.156 5.055 20.734 1 49.06 10 ILE B C 1
ATOM 967 O O . ILE B 1 10 ? -14.75 4.059 20.328 1 49.06 10 ILE B O 1
ATOM 971 N N . MET B 1 11 ? -14.242 5.184 21.891 1 52.03 11 MET B N 1
ATOM 972 C CA . MET B 1 11 ? -15.5 5.145 22.641 1 52.03 11 MET B CA 1
ATOM 973 C C . MET B 1 11 ? -16.688 5.336 21.703 1 52.03 11 MET B C 1
ATOM 975 O O . MET B 1 11 ? -16.609 6.094 20.734 1 52.03 11 MET B O 1
ATOM 979 N N . ASP B 1 12 ? -17.5 4.32 21.406 1 61.22 12 ASP B N 1
ATOM 980 C CA . ASP B 1 12 ? -18.859 4.426 20.891 1 61.22 12 ASP B CA 1
ATOM 981 C C . ASP B 1 12 ? -19.453 5.801 21.188 1 61.22 12 ASP B C 1
ATOM 983 O O . ASP B 1 12 ? -19.953 6.051 22.281 1 61.22 12 ASP B O 1
ATOM 987 N N . GLU B 1 13 ? -18.812 6.777 20.609 1 74.94 13 GLU B N 1
ATOM 988 C CA . GLU B 1 13 ? -19.453 8.07 20.766 1 74.94 13 GLU B CA 1
ATOM 989 C C . GLU B 1 13 ? -20.953 7.988 20.453 1 74.94 13 GLU B C 1
ATOM 991 O O . GLU B 1 13 ? -21.359 7.195 19.609 1 74.94 13 GLU B O 1
ATOM 996 N N . ILE B 1 14 ? -21.641 8.406 21.391 1 87.06 14 ILE B N 1
ATOM 997 C CA . ILE B 1 14 ? -23.078 8.484 21.219 1 87.06 14 ILE B CA 1
ATOM 998 C C . ILE B 1 14 ? -23.438 9.633 20.266 1 87.06 14 ILE B C 1
ATOM 1000 O O . ILE B 1 14 ? -22.875 10.719 20.359 1 87.06 14 ILE B O 1
ATOM 1004 N N . CYS B 1 15 ? -24.234 9.258 19.297 1 91.69 15 CYS B N 1
ATOM 1005 C CA . CYS B 1 15 ? -24.734 10.242 18.359 1 91.69 15 CYS B CA 1
ATOM 1006 C C . CYS B 1 15 ? -25.469 11.375 19.078 1 91.69 15 CYS B C 1
ATOM 1008 O O . CYS B 1 15 ? -25.906 11.203 20.219 1 91.69 15 CYS B O 1
ATOM 1010 N N . VAL B 1 16 ? -25.516 12.477 18.453 1 89.75 16 VAL B N 1
ATOM 1011 C CA . VAL B 1 16 ? -26.219 13.625 19.016 1 89.75 16 VAL B CA 1
ATOM 1012 C C . VAL B 1 16 ? -27.672 13.273 19.25 1 89.75 16 VAL B C 1
ATOM 1014 O O . VAL B 1 16 ? -28.328 13.836 20.141 1 89.75 16 VAL B O 1
ATOM 1017 N N . CYS B 1 17 ? -28.219 12.273 18.547 1 91.94 17 CYS B N 1
ATOM 1018 C CA . CYS B 1 17 ? -29.625 11.898 18.672 1 91.94 17 CYS B CA 1
ATOM 1019 C C . CYS B 1 17 ? -29.797 10.828 19.75 1 91.94 17 CYS B C 1
ATOM 1021 O O . CYS B 1 17 ? -30.922 10.398 20.031 1 91.94 17 CYS B O 1
ATOM 1023 N N . GLY B 1 18 ? -28.703 10.398 20.312 1 90.75 18 GLY B N 1
ATOM 1024 C CA . GLY B 1 18 ? -28.766 9.445 21.422 1 90.75 18 GLY B CA 1
ATOM 1025 C C . GLY B 1 18 ? -28.5 8.016 20.984 1 90.75 18 GLY B C 1
ATOM 1026 O O . GLY B 1 18 ? -28.391 7.117 21.828 1 90.75 18 GLY B O 1
ATOM 1027 N N . LYS B 1 19 ? -28.391 7.812 19.75 1 90.69 19 LYS B N 1
ATOM 1028 C CA . LYS B 1 19 ? -28.125 6.469 19.25 1 90.69 19 LYS B CA 1
ATOM 1029 C C . LYS B 1 19 ? -26.625 6.211 19.125 1 90.69 19 LYS B C 1
ATOM 1031 O O . LYS B 1 19 ? -25.812 7.121 19.328 1 90.69 19 LYS B O 1
ATOM 1036 N N . ASN B 1 20 ? -26.297 4.926 18.859 1 90.31 20 ASN B N 1
ATOM 1037 C CA . ASN B 1 20 ? -24.891 4.574 18.688 1 90.31 20 ASN B CA 1
ATOM 1038 C C . ASN B 1 20 ? -24.344 5.113 17.359 1 90.31 20 ASN B C 1
ATOM 1040 O O . ASN B 1 20 ? -25.094 5.332 16.422 1 90.31 20 ASN B O 1
ATOM 1044 N N . THR B 1 21 ? -22.984 5.336 17.375 1 92.5 21 THR B N 1
ATOM 1045 C CA . THR B 1 21 ? -22.312 5.746 16.141 1 92.5 21 THR B CA 1
ATOM 1046 C C . THR B 1 21 ? -21.516 4.59 15.555 1 92.5 21 THR B C 1
ATOM 1048 O O . THR B 1 21 ? -21.312 3.568 16.219 1 92.5 21 THR B O 1
ATOM 1051 N N . THR B 1 22 ? -21.266 4.668 14.273 1 91.94 22 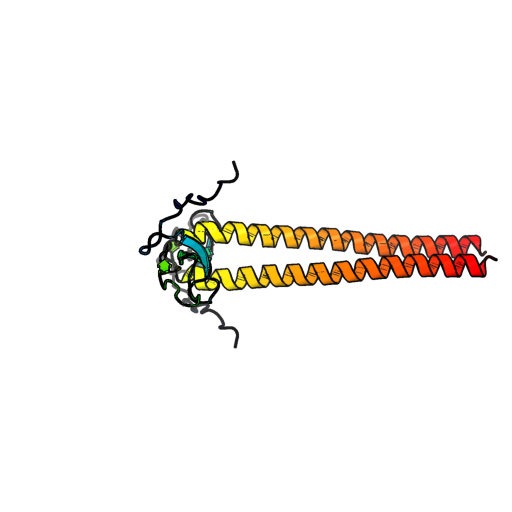THR B N 1
ATOM 1052 C CA . THR B 1 22 ? -20.406 3.703 13.594 1 91.94 22 THR B CA 1
ATOM 1053 C C . THR B 1 22 ? -19.188 4.395 13 1 91.94 22 THR B C 1
ATOM 1055 O O . THR B 1 22 ? -19.297 5.461 12.391 1 91.94 22 THR B O 1
ATOM 1058 N N . ARG B 1 23 ? -18.047 3.826 13.227 1 92.75 23 ARG B N 1
ATOM 1059 C CA . ARG B 1 23 ? -16.812 4.332 12.664 1 92.75 23 ARG B CA 1
ATOM 1060 C C . ARG B 1 23 ? -16.547 3.74 11.281 1 92.75 23 ARG B C 1
ATOM 1062 O O . ARG B 1 23 ? -16.672 2.529 11.086 1 92.75 23 ARG B O 1
ATOM 1069 N N . LYS B 1 24 ? -16.234 4.633 10.336 1 93.31 24 LYS B N 1
ATOM 1070 C CA . LYS B 1 24 ? -15.953 4.223 8.969 1 93.31 24 LYS B CA 1
ATOM 1071 C C . LYS B 1 24 ? -14.672 4.883 8.453 1 93.31 24 LYS B C 1
ATOM 1073 O O . LYS B 1 24 ? -14.148 5.809 9.07 1 93.31 24 LYS B O 1
ATOM 1078 N N . THR B 1 25 ? -14.148 4.25 7.371 1 93.75 25 THR B N 1
ATOM 1079 C CA . THR B 1 25 ? -12.977 4.812 6.711 1 93.75 25 THR B CA 1
ATOM 1080 C C . THR B 1 25 ? -13.32 5.273 5.297 1 93.75 25 THR B C 1
ATOM 1082 O O . THR B 1 25 ? -13.977 4.547 4.543 1 93.75 25 THR B O 1
ATOM 1085 N N . SER B 1 26 ? -12.992 6.484 4.941 1 94.88 26 SER B N 1
ATOM 1086 C CA . SER B 1 26 ? -13.188 7.02 3.6 1 94.88 26 SER B CA 1
ATOM 1087 C C . SER B 1 26 ? -12.07 6.59 2.662 1 94.88 26 SER B C 1
ATOM 1089 O O . SER B 1 26 ? -10.898 6.566 3.053 1 94.88 26 SER B O 1
ATOM 1091 N N . TRP B 1 27 ? -12.43 6.301 1.404 1 91.75 27 TRP B N 1
ATOM 1092 C CA . TRP B 1 27 ? -11.43 5.906 0.414 1 91.75 27 TRP B CA 1
ATOM 1093 C C . TRP B 1 27 ? -11.594 6.711 -0.871 1 91.75 27 TRP B C 1
ATOM 1095 O O . TRP B 1 27 ? -11.133 6.289 -1.937 1 91.75 27 TRP B O 1
ATOM 1105 N N . THR B 1 28 ? -12.188 7.816 -0.623 1 92.19 28 THR B N 1
ATOM 1106 C CA . THR B 1 28 ? -12.234 8.734 -1.755 1 92.19 28 THR B CA 1
ATOM 1107 C C . THR B 1 28 ? -10.859 9.344 -2.014 1 92.19 28 THR B C 1
ATOM 1109 O O . THR B 1 28 ? -10 9.344 -1.134 1 92.19 28 THR B O 1
ATOM 1112 N N . ASP B 1 29 ? -10.555 9.945 -3.111 1 87.12 29 ASP B N 1
ATOM 1113 C CA . ASP B 1 29 ? -9.25 10.461 -3.521 1 87.12 29 ASP B CA 1
ATOM 1114 C C . ASP B 1 29 ? -8.742 11.516 -2.541 1 87.12 29 ASP B C 1
ATOM 1116 O O . ASP B 1 29 ? -7.551 11.562 -2.24 1 87.12 29 ASP B O 1
ATOM 1120 N N . LEU B 1 30 ? -9.586 12.32 -2.014 1 89.19 30 LEU B N 1
ATOM 1121 C CA . LEU B 1 30 ? -9.188 13.422 -1.149 1 89.19 30 LEU B CA 1
ATOM 1122 C C . LEU B 1 30 ? -9.102 12.977 0.305 1 89.19 30 LEU B C 1
ATOM 1124 O O . LEU B 1 30 ? -8.453 13.625 1.123 1 89.19 30 LEU B O 1
ATOM 1128 N N . ASN B 1 31 ? -9.75 11.891 0.661 1 94.12 31 ASN B N 1
ATOM 1129 C CA . ASN B 1 31 ? -9.844 11.461 2.053 1 94.12 31 ASN B CA 1
ATOM 1130 C C . ASN B 1 31 ? -9.445 10 2.221 1 94.12 31 ASN B C 1
ATOM 1132 O O . ASN B 1 31 ? -10.117 9.25 2.934 1 94.12 31 ASN B O 1
ATOM 1136 N N . LEU B 1 32 ? -8.445 9.695 1.556 1 91.88 32 LEU B N 1
ATOM 1137 C CA . LEU B 1 32 ? -8.016 8.297 1.537 1 91.88 32 LEU B CA 1
ATOM 1138 C C . LEU B 1 32 ? -7.539 7.859 2.916 1 91.88 32 LEU B C 1
ATOM 1140 O O . LEU B 1 32 ? -6.516 8.344 3.404 1 91.88 32 LEU B O 1
ATOM 1144 N N . GLY B 1 33 ? -8.297 7.004 3.473 1 92.62 33 GLY B N 1
ATOM 1145 C CA . GLY B 1 33 ? -7.871 6.43 4.738 1 92.62 33 GLY B CA 1
ATOM 1146 C C . GLY B 1 33 ? -8.375 7.195 5.941 1 92.62 33 GLY B C 1
ATOM 1147 O O . GLY B 1 33 ? -8.164 6.781 7.086 1 92.62 33 GLY B O 1
ATOM 1148 N N . ARG B 1 34 ? -9.008 8.352 5.672 1 94.69 34 ARG B N 1
ATOM 1149 C CA . ARG B 1 34 ? -9.5 9.164 6.777 1 94.69 34 ARG B CA 1
ATOM 1150 C C . ARG B 1 34 ? -10.688 8.5 7.461 1 94.69 34 ARG B C 1
ATOM 1152 O O . ARG B 1 34 ? -11.578 7.965 6.793 1 94.69 34 ARG B O 1
ATOM 1159 N N . ARG B 1 35 ? -10.664 8.641 8.75 1 94.69 35 ARG B N 1
ATOM 1160 C CA . ARG B 1 35 ? -11.742 8.008 9.516 1 94.69 35 ARG B CA 1
ATOM 1161 C C . ARG B 1 35 ? -12.805 9.031 9.906 1 94.69 35 ARG B C 1
ATOM 1163 O O . ARG B 1 35 ? -12.5 10.203 10.102 1 94.69 35 ARG B O 1
ATOM 1170 N N . TYR B 1 36 ? -14 8.469 9.93 1 93.38 36 TYR B N 1
ATOM 1171 C CA . TYR B 1 36 ? -15.125 9.297 10.359 1 93.38 36 TYR B CA 1
ATOM 1172 C C . TYR B 1 36 ? -16.156 8.469 11.109 1 93.38 36 TYR B C 1
ATOM 1174 O O . TYR B 1 36 ? -16.109 7.234 11.094 1 93.38 36 TYR B O 1
ATOM 1182 N N . VAL B 1 37 ? -17 9.125 11.844 1 93.81 37 VAL B N 1
ATOM 1183 C CA . VAL B 1 37 ? -18.078 8.5 12.602 1 93.81 37 VAL B CA 1
ATOM 1184 C C . VAL B 1 37 ? -19.438 9.016 12.109 1 93.81 37 VAL B C 1
ATOM 1186 O O . VAL B 1 37 ? -19.578 10.211 11.82 1 93.81 37 VAL B O 1
ATOM 1189 N N . VAL B 1 38 ? -20.328 8.047 12.039 1 94.06 38 VAL B N 1
ATOM 1190 C CA . VAL B 1 38 ? -21.688 8.414 11.648 1 94.06 38 VAL B CA 1
ATOM 1191 C C . VAL B 1 38 ? -22.688 7.727 12.57 1 94.06 38 VAL B C 1
ATOM 1193 O O . VAL B 1 38 ? -22.375 6.734 13.227 1 94.06 38 VAL B O 1
ATOM 1196 N N . CYS B 1 39 ? -23.875 8.367 12.539 1 93.81 39 CYS B N 1
ATOM 1197 C CA . CYS B 1 39 ? -24.969 7.742 13.289 1 93.81 39 CYS B CA 1
ATOM 1198 C C . CYS B 1 39 ? -25.297 6.371 12.719 1 93.81 39 CYS B C 1
ATOM 1200 O O . CYS B 1 39 ? -25.203 6.156 11.508 1 93.81 39 CYS B O 1
ATOM 1202 N N . LYS B 1 40 ? -25.656 5.516 13.648 1 91.12 40 LYS B N 1
ATOM 1203 C CA . LYS B 1 40 ? -26.062 4.188 13.211 1 91.12 40 LYS B CA 1
ATOM 1204 C C . LYS B 1 40 ? -27.234 4.27 12.227 1 91.12 40 LYS B C 1
ATOM 1206 O O . LYS B 1 40 ? -27.359 3.418 11.344 1 91.12 40 LYS B O 1
ATOM 1211 N N . LYS B 1 41 ? -28.062 5.293 12.266 1 90.81 41 LYS B N 1
ATOM 1212 C CA . LYS B 1 41 ? -29.203 5.496 11.367 1 90.81 41 LYS B CA 1
ATOM 1213 C C . LYS B 1 41 ? -28.859 6.492 10.266 1 90.81 41 LYS B C 1
ATOM 1215 O O . LYS B 1 41 ? -29.734 7.203 9.766 1 90.81 41 LYS B O 1
ATOM 1220 N N . PHE B 1 42 ? -27.578 6.496 9.992 1 90.69 42 PHE B N 1
ATOM 1221 C CA . PHE B 1 42 ? -27.125 7.461 9 1 90.69 42 PHE B CA 1
ATOM 1222 C C . PHE B 1 42 ? -27.75 7.168 7.641 1 90.69 42 PHE B C 1
ATOM 1224 O O . PHE B 1 42 ? -27.734 6.02 7.184 1 90.69 42 PHE B O 1
ATOM 1231 N N . LYS B 1 43 ? -28.422 8.031 6.914 1 84.81 43 LYS B N 1
ATOM 1232 C CA . LYS B 1 43 ? -29.016 8.008 5.582 1 84.81 43 LYS B CA 1
ATOM 1233 C C . LYS B 1 43 ? -30.203 7.055 5.535 1 84.81 43 LYS B C 1
ATOM 1235 O O . LYS B 1 43 ? -30.516 6.488 4.48 1 84.81 43 LYS B O 1
ATOM 1240 N N . GLN B 1 44 ? -30.703 6.734 6.633 1 89.38 44 GLN B N 1
ATOM 1241 C CA . GLN B 1 44 ? -31.938 5.949 6.668 1 89.38 44 GLN B CA 1
ATOM 1242 C C . GLN B 1 44 ? -33.156 6.852 6.707 1 89.38 44 GLN B C 1
ATOM 1244 O O . GLN B 1 44 ? -33.031 8.055 6.934 1 89.38 44 GLN B O 1
ATOM 1249 N N . VAL B 1 45 ? -34.281 6.16 6.191 1 85.88 45 VAL B N 1
ATOM 1250 C CA . VAL B 1 45 ? -35.531 6.887 6.309 1 85.88 45 VAL B CA 1
ATOM 1251 C C . VAL B 1 45 ? -35.75 7.332 7.758 1 85.88 45 VAL B C 1
ATOM 1253 O O . VAL B 1 45 ? -35.625 6.523 8.68 1 85.88 45 VAL B O 1
ATOM 1256 N N . ASP B 1 46 ? -36 8.688 8.031 1 84.44 46 ASP B N 1
ATOM 1257 C CA . ASP B 1 46 ? -36.094 9.258 9.375 1 84.44 46 ASP B CA 1
ATOM 1258 C C . ASP B 1 46 ? -3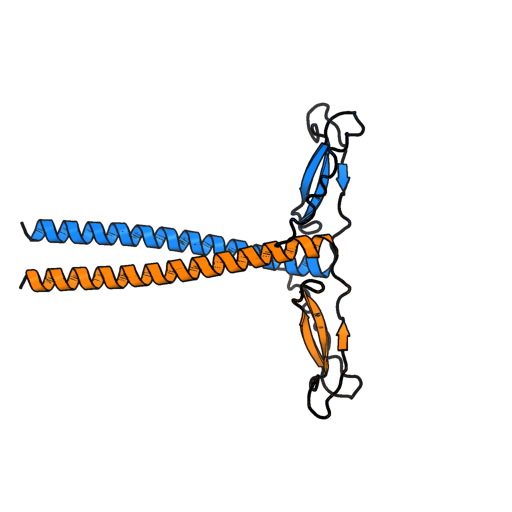4.781 9.133 10.125 1 84.44 46 ASP B C 1
ATOM 1260 O O . ASP B 1 46 ? -34.781 8.875 11.328 1 84.44 46 ASP B O 1
ATOM 1264 N N . GLY B 1 47 ? -33.812 9.086 9.375 1 86.94 47 GLY B N 1
ATOM 1265 C CA . GLY B 1 47 ? -32.531 8.852 9.992 1 86.94 47 GLY B CA 1
ATOM 1266 C C . GLY B 1 47 ? -31.859 10.125 10.492 1 86.94 47 GLY B C 1
ATOM 1267 O O . GLY B 1 47 ? -32.531 11.141 10.688 1 86.94 47 GLY B O 1
ATOM 1268 N N . CYS B 1 48 ? -30.641 9.977 11.008 1 92.44 48 CYS B N 1
ATOM 1269 C CA . CYS B 1 48 ? -29.812 11.016 11.609 1 92.44 48 CYS B CA 1
ATOM 1270 C C . CYS B 1 48 ? -28.594 11.32 10.734 1 92.44 48 CYS B C 1
ATOM 1272 O O . CYS B 1 48 ? -27.984 10.406 10.18 1 92.44 48 CYS B O 1
ATOM 1274 N N . ALA B 1 49 ? -28.391 12.602 10.438 1 92 49 ALA B N 1
ATOM 1275 C CA . ALA B 1 49 ? -27.328 13 9.516 1 92 49 ALA B CA 1
ATOM 1276 C C . ALA B 1 49 ? -26.031 13.312 10.266 1 92 49 ALA B C 1
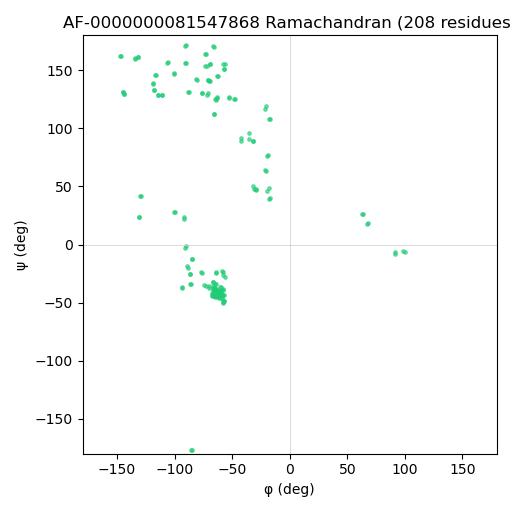ATOM 1278 O O . ALA B 1 49 ? -25.203 14.094 9.781 1 92 49 ALA B O 1
ATOM 1279 N N . TYR B 1 50 ? -25.906 12.711 11.5 1 93.88 50 TYR B N 1
ATOM 1280 C CA . TYR B 1 50 ? -24.703 12.977 12.273 1 93.88 50 TYR B CA 1
ATOM 1281 C C . TYR B 1 50 ? -23.469 12.43 11.57 1 93.88 50 TYR B C 1
ATOM 1283 O O . TYR B 1 50 ? -23.453 11.266 11.164 1 93.88 50 TYR B O 1
ATOM 1291 N N . PHE B 1 51 ? -22.5 13.297 11.344 1 93.88 51 PHE B N 1
ATOM 1292 C CA . PHE B 1 51 ? -21.234 12.992 10.703 1 93.88 51 PHE B CA 1
ATOM 1293 C C . PHE B 1 51 ? -20.094 13.789 11.328 1 93.88 51 PHE B C 1
ATOM 1295 O O . PHE B 1 51 ? -20.219 15 11.516 1 93.88 51 PHE B O 1
ATOM 1302 N N . MET B 1 52 ? -19.016 13.023 11.695 1 93.94 52 MET B N 1
ATOM 1303 C CA . MET B 1 52 ? -17.859 13.711 12.273 1 93.94 52 MET B CA 1
ATOM 1304 C C . MET B 1 52 ? -16.562 13.047 11.844 1 93.94 52 MET B C 1
ATOM 1306 O O . MET B 1 52 ? -16.391 11.836 12.016 1 93.94 52 MET B O 1
ATOM 1310 N N . TRP B 1 53 ? -15.672 13.961 11.398 1 94.12 53 TRP B N 1
ATOM 1311 C CA . TRP B 1 53 ? -14.352 13.445 11.062 1 94.12 53 TRP B CA 1
ATOM 1312 C C . TRP B 1 53 ? -13.539 13.164 12.328 1 94.12 53 TRP B C 1
ATOM 1314 O O . TRP B 1 53 ? -13.508 13.984 13.25 1 94.12 53 TRP B O 1
ATOM 1324 N N . LEU B 1 54 ? -13.008 11.938 12.281 1 92.25 54 LEU B N 1
ATOM 1325 C CA . LEU B 1 54 ? -12.125 11.594 13.391 1 92.25 54 LEU B CA 1
ATOM 1326 C C . LEU B 1 54 ? -10.695 12.047 13.102 1 92.25 54 LEU B C 1
ATOM 1328 O O . LEU B 1 54 ? -9.922 12.305 14.023 1 92.25 54 LEU B O 1
ATOM 1332 N N . ASP B 1 55 ? -10.383 12.156 11.805 1 94.62 55 ASP B N 1
ATOM 1333 C CA . ASP B 1 55 ? -9.031 12.531 11.383 1 94.62 55 ASP B CA 1
ATOM 1334 C C . ASP B 1 55 ? -9.039 13.867 10.648 1 94.62 55 ASP B C 1
ATOM 1336 O O . ASP B 1 55 ? -10 14.195 9.953 1 94.62 55 ASP B O 1
ATOM 1340 N N . PRO B 1 56 ? -7.898 14.602 10.875 1 94.88 56 PRO B N 1
ATOM 1341 C CA . PRO B 1 56 ? -7.73 15.766 10 1 94.88 56 PRO B CA 1
ATOM 1342 C C . PRO B 1 56 ? -7.504 15.375 8.539 1 94.88 56 PRO B C 1
ATOM 1344 O O . PRO B 1 56 ? -7.348 14.188 8.227 1 94.88 56 PRO B O 1
ATOM 1347 N N . PRO B 1 57 ? -7.535 16.359 7.672 1 95 57 PRO B N 1
ATOM 1348 C CA . PRO B 1 57 ? -7.25 16.031 6.27 1 95 57 PRO B CA 1
ATOM 1349 C C . PRO B 1 57 ? -5.883 15.375 6.082 1 95 57 PRO B C 1
ATOM 1351 O O . PRO B 1 57 ? -4.941 15.68 6.816 1 95 57 PRO B O 1
ATOM 1354 N N . MET B 1 58 ? -5.875 14.602 5.078 1 94.44 58 MET B N 1
ATOM 1355 C CA . MET B 1 58 ? -4.625 13.906 4.773 1 94.44 58 MET B CA 1
ATOM 1356 C C . MET B 1 58 ? -3.584 14.883 4.23 1 94.44 58 MET B C 1
ATOM 1358 O O . MET B 1 58 ? -3.91 15.766 3.436 1 94.44 58 MET B O 1
ATOM 1362 N N . CYS B 1 59 ? -2.396 14.625 4.656 1 94.25 59 CYS B N 1
ATOM 1363 C CA . CYS B 1 59 ? -1.323 15.484 4.168 1 94.25 59 CYS B CA 1
ATOM 1364 C C . CYS B 1 59 ? -1.059 15.242 2.689 1 94.25 59 CYS B C 1
ATOM 1366 O O . CYS B 1 59 ? -1.368 14.172 2.168 1 94.25 59 CYS B O 1
ATOM 1368 N N . THR B 1 60 ? -0.502 16.25 2.031 1 92.69 60 THR B N 1
ATOM 1369 C CA . THR B 1 60 ? -0.354 16.281 0.581 1 92.69 60 THR B CA 1
ATOM 1370 C C . THR B 1 60 ? 0.455 15.07 0.102 1 92.69 60 THR B C 1
ATOM 1372 O O . THR B 1 60 ? 0.075 14.406 -0.862 1 92.69 60 THR B O 1
ATOM 1375 N N . ARG B 1 61 ? 1.596 14.844 0.714 1 93.25 61 ARG B N 1
ATOM 1376 C CA . ARG B 1 61 ? 2.459 13.75 0.283 1 93.25 61 ARG B CA 1
ATOM 1377 C C . ARG B 1 61 ? 1.728 12.414 0.364 1 93.25 61 ARG B C 1
ATOM 1379 O O . ARG B 1 61 ? 1.839 11.578 -0.541 1 93.25 61 ARG B O 1
ATOM 1386 N N . ALA B 1 62 ? 1.014 12.18 1.402 1 93.5 62 ALA B N 1
ATOM 1387 C CA . ALA B 1 62 ? 0.245 10.945 1.571 1 93.5 62 ALA B CA 1
ATOM 1388 C C . ALA B 1 62 ? -0.774 10.781 0.449 1 93.5 62 ALA B C 1
ATOM 1390 O O . ALA B 1 62 ? -0.978 9.672 -0.052 1 93.5 62 ALA B O 1
ATOM 1391 N N . ARG B 1 63 ? -1.389 11.844 0.061 1 93.31 63 ARG B N 1
ATOM 1392 C CA . ARG B 1 63 ? -2.371 11.789 -1.018 1 93.31 63 ARG B CA 1
ATOM 1393 C C . ARG B 1 63 ? -1.721 11.375 -2.332 1 93.31 63 ARG B C 1
ATOM 1395 O O . ARG B 1 63 ? -2.389 10.844 -3.219 1 93.31 63 ARG B O 1
ATOM 1402 N N . GLN B 1 64 ? -0.482 11.602 -2.412 1 92.69 64 GLN B N 1
ATOM 1403 C CA . GLN B 1 64 ? 0.238 11.258 -3.635 1 92.69 64 GLN B CA 1
ATOM 1404 C C . GLN B 1 64 ? 0.718 9.812 -3.604 1 92.69 64 GLN B C 1
ATOM 1406 O O . GLN B 1 64 ? 0.712 9.125 -4.629 1 92.69 64 GLN B O 1
ATOM 1411 N N . ILE B 1 65 ? 1.058 9.344 -2.436 1 93.31 65 ILE B N 1
ATOM 1412 C CA . ILE B 1 65 ? 1.771 8.07 -2.342 1 93.31 65 ILE B CA 1
ATOM 1413 C C . ILE B 1 65 ? 0.775 6.934 -2.131 1 93.31 65 ILE B C 1
ATOM 1415 O O . ILE B 1 65 ? 0.931 5.852 -2.699 1 93.31 65 ILE B O 1
ATOM 1419 N N . ILE B 1 66 ? -0.261 7.121 -1.391 1 94.25 66 ILE B N 1
ATOM 1420 C CA . ILE B 1 66 ? -1.152 6.055 -0.948 1 94.25 66 ILE B CA 1
ATOM 1421 C C . ILE B 1 66 ? -1.86 5.441 -2.154 1 94.25 66 ILE B C 1
ATOM 1423 O O . ILE B 1 66 ? -1.934 4.215 -2.283 1 94.25 66 ILE B O 1
ATOM 1427 N N . PRO B 1 67 ? -2.391 6.301 -3.123 1 94.69 67 PRO B N 1
ATOM 1428 C CA . PRO B 1 67 ? -3.018 5.672 -4.289 1 94.69 67 PRO B CA 1
ATOM 1429 C C . PRO B 1 67 ? -2.066 4.746 -5.043 1 94.69 67 PRO B C 1
ATOM 1431 O O . PRO B 1 67 ? -2.484 3.693 -5.531 1 94.69 67 PRO B O 1
ATOM 1434 N N . GLY B 1 68 ? -0.85 5.062 -5.184 1 94.31 68 GLY B N 1
ATOM 1435 C CA . GLY B 1 68 ? 0.134 4.203 -5.824 1 94.31 68 GLY B CA 1
ATOM 1436 C C . GLY B 1 68 ? 0.325 2.881 -5.105 1 94.31 68 GLY B C 1
ATOM 1437 O O . GLY B 1 68 ? 0.365 1.825 -5.742 1 94.31 68 GLY B O 1
ATOM 1438 N N . LEU B 1 69 ? 0.401 2.969 -3.818 1 94.94 69 LEU B N 1
ATOM 1439 C CA . LEU B 1 69 ? 0.535 1.757 -3.018 1 94.94 69 LEU B CA 1
ATOM 1440 C C . LEU B 1 69 ? -0.686 0.857 -3.184 1 94.94 69 LEU B C 1
ATOM 1442 O O . LEU B 1 69 ? -0.549 -0.357 -3.35 1 94.94 69 LEU B O 1
ATOM 1446 N N . LEU B 1 70 ? -1.852 1.399 -3.184 1 95.06 70 LEU B N 1
ATOM 1447 C CA . LEU B 1 70 ? -3.084 0.636 -3.357 1 95.06 70 LEU B CA 1
ATOM 1448 C C . LEU B 1 70 ? -3.131 -0.01 -4.738 1 95.06 70 LEU B C 1
ATOM 1450 O O . LEU B 1 70 ? -3.566 -1.155 -4.875 1 95.06 70 LEU B O 1
ATOM 1454 N N . ARG B 1 71 ? -2.682 0.707 -5.73 1 96.94 71 ARG B N 1
ATOM 1455 C CA . ARG B 1 71 ? -2.631 0.13 -7.07 1 96.94 71 ARG B CA 1
ATOM 1456 C C . ARG B 1 71 ? -1.712 -1.088 -7.105 1 96.94 71 ARG B C 1
ATOM 1458 O O . ARG B 1 71 ? -2.039 -2.1 -7.73 1 96.94 71 ARG B O 1
ATOM 1465 N N . ARG B 1 72 ? -0.611 -0.99 -6.477 1 97.38 72 ARG B N 1
ATOM 1466 C CA . ARG B 1 72 ? 0.315 -2.115 -6.426 1 97.38 72 ARG B CA 1
ATOM 1467 C C . ARG B 1 72 ? -0.313 -3.312 -5.719 1 97.38 72 ARG B C 1
ATOM 1469 O O . ARG B 1 72 ? -0.21 -4.445 -6.195 1 97.38 72 ARG B O 1
ATOM 1476 N N . VAL B 1 73 ? -0.947 -3.02 -4.633 1 97.56 73 VAL B N 1
ATOM 1477 C CA . VAL B 1 73 ? -1.634 -4.078 -3.9 1 97.56 73 VAL B CA 1
ATOM 1478 C C . VAL B 1 73 ? -2.645 -4.766 -4.812 1 97.56 73 VAL B C 1
ATOM 1480 O O . VAL B 1 73 ? -2.664 -5.996 -4.918 1 97.56 73 VAL B O 1
ATOM 1483 N N . ASN B 1 74 ? -3.422 -3.99 -5.469 1 97.31 74 ASN B N 1
ATOM 1484 C CA . ASN B 1 74 ? -4.434 -4.547 -6.367 1 97.31 74 ASN B CA 1
ATOM 1485 C C . ASN B 1 74 ? -3.797 -5.328 -7.512 1 97.31 74 ASN B C 1
ATOM 1487 O O . ASN B 1 74 ? -4.281 -6.395 -7.883 1 97.31 74 ASN B O 1
ATOM 1491 N N . ARG B 1 75 ? -2.803 -4.797 -8.047 1 98.38 75 ARG B N 1
ATOM 1492 C CA . ARG B 1 75 ? -2.107 -5.469 -9.141 1 98.38 75 ARG B CA 1
ATOM 1493 C C . ARG B 1 75 ? -1.588 -6.832 -8.703 1 98.38 75 ARG B C 1
ATOM 1495 O O . ARG B 1 75 ? -1.803 -7.832 -9.391 1 98.38 75 ARG B O 1
ATOM 1502 N N . PHE B 1 76 ? -0.962 -6.855 -7.539 1 98.44 76 PHE B N 1
ATOM 1503 C CA . PHE B 1 76 ? -0.415 -8.109 -7.043 1 98.44 76 PHE B CA 1
ATOM 1504 C C . PHE B 1 76 ? -1.529 -9.102 -6.734 1 98.44 76 PHE B C 1
ATOM 1506 O O . PHE B 1 76 ? -1.391 -10.305 -6.992 1 98.44 76 PHE B O 1
ATOM 1513 N N . GLU B 1 77 ? -2.551 -8.633 -6.215 1 97.94 77 GLU B N 1
ATOM 1514 C CA . GLU B 1 77 ? -3.689 -9.508 -5.941 1 97.94 77 GLU B CA 1
ATOM 1515 C C . GLU B 1 77 ? -4.23 -10.133 -7.227 1 97.94 77 GLU B C 1
ATOM 1517 O O . GLU B 1 77 ? -4.512 -11.328 -7.273 1 97.94 77 GLU B O 1
ATOM 1522 N N . GLU B 1 78 ? -4.34 -9.359 -8.242 1 98.31 78 GLU B N 1
ATOM 1523 C CA . GLU B 1 78 ? -4.801 -9.867 -9.539 1 98.31 78 GLU B CA 1
ATOM 1524 C C . GLU B 1 78 ? -3.826 -10.891 -10.109 1 98.31 78 GLU B C 1
ATOM 1526 O O . GLU B 1 78 ? -4.242 -11.93 -10.633 1 98.31 78 GLU B O 1
ATOM 1531 N N . ASP B 1 79 ? -2.574 -10.602 -10.016 1 98.25 79 ASP B N 1
ATOM 1532 C CA . ASP B 1 79 ? -1.562 -11.531 -10.5 1 98.25 79 ASP B CA 1
ATOM 1533 C C . ASP B 1 79 ? -1.64 -12.867 -9.766 1 98.25 79 ASP B C 1
ATOM 1535 O O . ASP B 1 79 ? -1.469 -13.93 -10.367 1 98.25 79 ASP B O 1
ATOM 1539 N N . LEU B 1 80 ? -1.858 -12.75 -8.562 1 98 80 LEU B N 1
ATOM 1540 C CA . LEU B 1 80 ? -1.981 -13.969 -7.77 1 98 80 LEU B CA 1
ATOM 1541 C C . LEU B 1 80 ? -3.184 -14.789 -8.227 1 98 80 LEU B C 1
ATOM 1543 O O . LEU B 1 80 ? -3.102 -16.016 -8.32 1 98 80 LEU B O 1
ATOM 1547 N N . LYS B 1 81 ? -4.266 -14.141 -8.43 1 97.62 81 LYS B N 1
ATOM 1548 C CA . LYS B 1 81 ? -5.453 -14.836 -8.914 1 97.62 81 LYS B CA 1
ATOM 1549 C C . LYS B 1 81 ? -5.184 -15.508 -10.258 1 97.62 81 LYS B C 1
ATOM 1551 O O . LYS B 1 81 ? -5.566 -16.672 -10.461 1 97.62 81 LYS B O 1
ATOM 1556 N N . LYS B 1 82 ? -4.531 -14.852 -11.133 1 97.31 82 LYS B N 1
ATOM 1557 C CA . LYS B 1 82 ? -4.188 -15.406 -12.438 1 97.31 82 LYS B CA 1
ATOM 1558 C C . LYS B 1 82 ? -3.305 -16.641 -12.297 1 97.31 82 LYS B C 1
ATOM 1560 O O . LYS B 1 82 ? -3.566 -17.672 -12.922 1 97.31 82 LYS B O 1
ATOM 1565 N N . LYS B 1 83 ? -2.326 -16.484 -11.453 1 97 83 LYS B N 1
ATOM 1566 C CA . LYS B 1 83 ? -1.412 -17.609 -11.266 1 97 83 LYS B CA 1
ATOM 1567 C C . LYS B 1 83 ? -2.121 -18.781 -10.617 1 97 83 LYS B C 1
ATOM 1569 O O . LYS B 1 83 ? -1.819 -19.938 -10.922 1 97 83 LYS B O 1
ATOM 1574 N N . SER B 1 84 ? -3.061 -18.484 -9.797 1 94.81 84 SER B N 1
ATOM 1575 C CA . SER B 1 84 ? -3.84 -19.547 -9.164 1 94.81 84 SER B CA 1
ATOM 1576 C C . SER B 1 84 ? -4.672 -20.312 -10.195 1 94.81 84 SER B C 1
ATOM 1578 O O . SER B 1 84 ? -4.785 -21.531 -10.117 1 94.81 84 SER B O 1
ATOM 1580 N N . LYS B 1 85 ? -5.234 -19.625 -11.133 1 95.69 85 LYS B N 1
ATOM 1581 C CA . LYS B 1 85 ? -5.98 -20.266 -12.219 1 95.69 85 LYS B CA 1
ATOM 1582 C C . LYS B 1 85 ? -5.062 -21.141 -13.078 1 95.69 85 LYS B C 1
ATOM 1584 O O . LYS B 1 85 ? -5.43 -22.25 -13.445 1 95.69 85 LYS B O 1
ATOM 1589 N N . ARG B 1 86 ? -3.861 -20.531 -13.258 1 94 86 ARG B N 1
ATOM 1590 C CA . ARG B 1 86 ? -2.891 -21.297 -14.039 1 94 86 ARG B CA 1
ATOM 1591 C C . ARG B 1 86 ? -2.51 -22.594 -13.336 1 94 86 ARG B C 1
ATOM 1593 O O . ARG B 1 86 ? -2.395 -23.641 -13.977 1 94 86 ARG B O 1
ATOM 1600 N N . GLU B 1 87 ? -2.344 -22.469 -12.078 1 93.62 87 GLU B N 1
ATOM 1601 C CA . GLU B 1 87 ? -2.027 -23.656 -11.289 1 93.62 87 GLU B CA 1
ATOM 1602 C C . GLU B 1 87 ? -3.131 -24.703 -11.398 1 93.62 87 GLU B C 1
ATOM 1604 O O . GLU B 1 87 ? -2.848 -25.891 -11.531 1 93.62 87 GLU B O 1
ATOM 1609 N N . ARG B 1 88 ? -4.305 -24.328 -11.375 1 92.5 88 ARG B N 1
ATOM 1610 C CA . ARG B 1 88 ? -5.426 -25.25 -11.5 1 92.5 88 ARG B CA 1
ATOM 1611 C C . ARG B 1 88 ? -5.434 -25.922 -12.867 1 92.5 88 ARG B C 1
ATOM 1613 O O . ARG B 1 88 ? -5.691 -27.125 -12.977 1 92.5 88 ARG B O 1
ATOM 1620 N N . LEU B 1 89 ? -5.105 -25.219 -13.883 1 92.19 89 LEU B N 1
ATOM 1621 C CA . LEU B 1 89 ? -5.055 -25.75 -15.242 1 92.19 89 LEU B CA 1
ATOM 1622 C C . LEU B 1 89 ? -3.955 -26.797 -15.367 1 92.19 89 LEU B C 1
ATOM 1624 O O . LEU B 1 89 ? -4.145 -27.812 -16.031 1 92.19 89 LEU B O 1
ATOM 1628 N N . PHE B 1 90 ? -2.863 -26.547 -14.703 1 91.88 90 PHE B N 1
ATOM 1629 C CA . PHE B 1 90 ? -1.769 -27.516 -14.727 1 91.88 90 PHE B CA 1
ATOM 1630 C C . PHE B 1 90 ? -2.189 -28.828 -14.07 1 91.88 90 PHE B C 1
ATOM 1632 O O . PHE B 1 90 ? -1.881 -29.906 -14.586 1 91.88 90 PHE B O 1
ATOM 1639 N N . TRP B 1 91 ? -2.953 -28.656 -12.992 1 90.38 91 TRP B N 1
ATOM 1640 C CA . TRP B 1 91 ? -3.432 -29.859 -12.32 1 90.38 91 TRP B CA 1
ATOM 1641 C C . TRP B 1 91 ? -4.371 -30.656 -13.219 1 90.38 91 TRP B C 1
ATOM 1643 O O . TRP B 1 91 ? -4.277 -31.875 -13.297 1 90.38 91 TRP B O 1
ATOM 1653 N N . VAL B 1 92 ? -5.215 -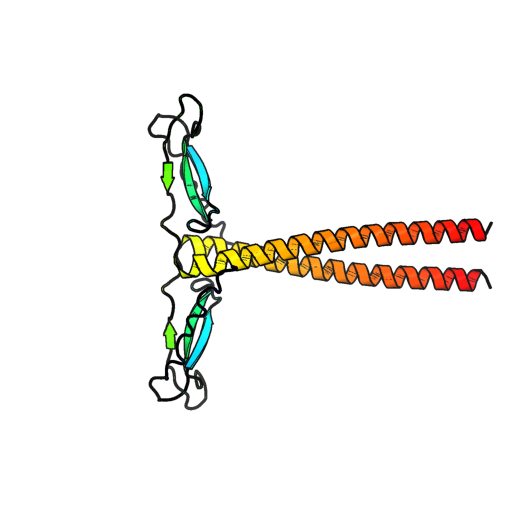30.062 -13.914 1 93.19 92 VAL B N 1
ATOM 1654 C CA . VAL B 1 92 ? -6.156 -30.719 -14.82 1 93.19 92 VAL B CA 1
ATOM 1655 C C . VAL B 1 92 ? -5.398 -31.359 -15.977 1 93.19 92 VAL B C 1
ATOM 1657 O O . VAL B 1 92 ? -5.684 -32.5 -16.359 1 93.19 92 VAL B O 1
ATOM 1660 N N . ALA B 1 93 ? -4.43 -30.562 -16.484 1 89.62 93 ALA B N 1
ATOM 1661 C CA . ALA B 1 93 ? -3.639 -31.078 -17.594 1 89.62 93 ALA B CA 1
ATOM 1662 C C . ALA B 1 93 ? -2.869 -32.344 -17.188 1 89.62 93 ALA B C 1
ATOM 1664 O O . ALA B 1 93 ? -2.787 -33.312 -17.953 1 89.62 93 ALA B O 1
ATOM 1665 N N . LEU B 1 94 ? -2.303 -32.375 -16.016 1 89.25 94 LEU B N 1
ATOM 1666 C CA . LEU B 1 94 ? -1.566 -33.531 -15.508 1 89.25 94 LEU B CA 1
ATOM 1667 C C . LEU B 1 94 ? -2.482 -34.75 -15.359 1 89.25 94 LEU B C 1
ATOM 1669 O O . LEU B 1 94 ? -2.133 -35.844 -15.781 1 89.25 94 LEU B O 1
ATOM 1673 N N . LEU B 1 95 ? -3.676 -34.594 -14.883 1 90.94 95 LEU B N 1
ATOM 1674 C CA . LEU B 1 95 ? -4.641 -35.688 -14.695 1 90.94 95 LEU B CA 1
ATOM 1675 C C . LEU B 1 95 ? -5.09 -36.25 -16.031 1 90.94 95 LEU B C 1
ATOM 1677 O O . LEU B 1 95 ? -5.168 -37.469 -16.203 1 90.94 95 LEU B O 1
ATOM 1681 N N . VAL B 1 96 ? -5.359 -35.312 -16.969 1 92.06 96 VAL B N 1
ATOM 1682 C CA . VAL B 1 96 ? -5.805 -35.75 -18.297 1 92.06 96 VAL B CA 1
ATOM 1683 C C . VAL B 1 96 ? -4.695 -36.531 -18.969 1 92.06 96 VAL B C 1
ATOM 1685 O O . VAL B 1 96 ? -4.957 -37.562 -19.609 1 92.06 96 VAL B O 1
ATOM 1688 N N . SER B 1 97 ? -3.463 -36.062 -18.875 1 86.94 97 SER B N 1
ATOM 1689 C CA . SER B 1 97 ? -2.328 -36.75 -19.453 1 86.94 97 SER B CA 1
ATOM 1690 C C . SER B 1 97 ? -2.201 -38.156 -18.875 1 86.94 97 SER B C 1
ATOM 1692 O O . SER B 1 97 ? -1.953 -39.125 -19.609 1 86.94 97 SER B O 1
ATOM 1694 N N . TRP B 1 98 ? -2.348 -38.406 -17.578 1 87.31 98 TRP B N 1
ATOM 1695 C CA . TRP B 1 98 ? -2.264 -39.688 -16.938 1 87.31 98 TRP B CA 1
ATOM 1696 C C . TRP B 1 98 ? -3.41 -40.594 -17.375 1 87.31 98 TRP B C 1
ATOM 1698 O O . TRP B 1 98 ? -3.221 -41.812 -17.578 1 87.31 98 TRP B O 1
ATOM 1708 N N . ALA B 1 99 ? -4.617 -40.062 -17.609 1 92.69 99 ALA B N 1
ATOM 1709 C CA . ALA B 1 99 ? -5.77 -40.844 -18.078 1 92.69 99 ALA B CA 1
ATOM 1710 C C . ALA B 1 99 ? -5.547 -41.344 -19.484 1 92.69 99 ALA B C 1
ATOM 1712 O O . ALA B 1 99 ? -5.832 -42.531 -19.781 1 92.69 99 ALA B O 1
ATOM 1713 N N . ILE B 1 100 ? -4.996 -40.5 -20.344 1 89.5 100 ILE B N 1
ATOM 1714 C CA . ILE B 1 100 ? -4.73 -40.875 -21.719 1 89.5 100 ILE B CA 1
ATOM 1715 C C . ILE B 1 100 ? -3.684 -42 -21.766 1 89.5 100 ILE B C 1
ATOM 1717 O O . ILE B 1 100 ? -3.842 -42.969 -22.5 1 89.5 100 ILE B O 1
ATOM 1721 N N . MET B 1 101 ? -2.619 -41.875 -20.922 1 85.81 101 MET B N 1
ATOM 1722 C CA . MET B 1 101 ? -1.576 -42.906 -20.859 1 85.81 101 MET B CA 1
ATOM 1723 C C . MET B 1 101 ? -2.135 -44.219 -20.344 1 85.81 101 MET B C 1
ATOM 1725 O O . MET B 1 101 ? -1.749 -45.312 -20.812 1 85.81 101 MET B O 1
ATOM 1729 N N . PHE B 1 102 ? -3.074 -44.219 -19.453 1 86.38 102 PHE B N 1
ATOM 1730 C CA . PHE B 1 102 ? -3.699 -45.406 -18.891 1 86.38 102 PHE B CA 1
ATOM 1731 C C . PHE B 1 102 ? -4.57 -46.094 -19.938 1 86.38 102 PHE B C 1
ATOM 1733 O O . PHE B 1 102 ? -4.539 -47.344 -20.078 1 86.38 102 PHE B O 1
ATOM 1740 N N . ILE B 1 103 ? -5.238 -45.312 -20.812 1 90.62 103 ILE B N 1
ATOM 1741 C CA . ILE B 1 103 ? -6.125 -45.844 -21.844 1 90.62 103 ILE B CA 1
ATOM 1742 C C . ILE B 1 103 ? -5.297 -46.469 -22.969 1 90.62 103 ILE B C 1
ATOM 1744 O O . ILE B 1 103 ? -5.652 -47.531 -23.5 1 90.62 103 ILE B O 1
ATOM 1748 N N . MET B 1 104 ? -4.164 -45.844 -23.203 1 86.25 104 MET B N 1
ATOM 1749 C CA . MET B 1 104 ? -3.314 -46.344 -24.281 1 86.25 104 MET B CA 1
ATOM 1750 C C . MET B 1 104 ? -2.561 -47.625 -23.844 1 86.25 104 MET B C 1
ATOM 1752 O O . MET B 1 104 ? -2.148 -48.406 -24.672 1 86.25 104 MET B O 1
ATOM 1756 N N . ALA B 1 105 ? -2.416 -47.719 -22.578 1 82.5 105 ALA B N 1
ATOM 1757 C CA . ALA B 1 105 ? -1.698 -48.875 -22.047 1 82.5 105 ALA B CA 1
ATOM 1758 C C . ALA B 1 105 ? -2.635 -50.062 -21.875 1 82.5 105 ALA B C 1
ATOM 1760 O O . ALA B 1 105 ? -2.182 -51.188 -21.719 1 82.5 105 ALA B O 1
ATOM 1761 N N . MET B 1 106 ? -3.918 -49.906 -21.953 1 80.25 106 MET B N 1
ATOM 1762 C CA . MET B 1 106 ? -4.879 -51 -21.969 1 80.25 106 MET B CA 1
ATOM 1763 C C . MET B 1 106 ? -5.125 -51.5 -23.391 1 80.25 106 MET B C 1
ATOM 1765 O O . MET B 1 106 ? -5.266 -52.719 -23.625 1 80.25 106 MET B O 1
#

Foldseek 3Di:
DPPPPCPVVPPQPAFPVRATKDKDADCDLFRRRWIKIGGPQPPHDVGDVDIGTPDDTDDPVCSVVVVVVVVVVVVVVVVVVVVVVVVVVVVVVVVVVVVVVVVVVD/DPPPPCPVVPPQPAFPVRATKDKDADCDLFRRRWIKIDGPQPPHDVGDVDIGTPDDTDDPVCSVVVVVVVVVVVVVVVVVVVVVVVVVVVVVVVVVVVVVVVVVVD